Protein AF-A0A0W0CI79-F1 (afdb_monomer)

Organism: Candida glabrata (NCBI:txid5478)

Solvent-accessible surface area (backbone atoms only — not comparable to full-atom values): 12339 Å² total; per-residue (Å²): 136,62,71,65,63,54,54,51,52,50,52,54,49,55,50,52,54,50,52,51,54,52,51,52,53,51,51,53,50,50,53,50,54,44,53,75,69,69,50,78,80,83,75,83,72,82,74,75,90,69,76,95,67,96,66,93,72,61,77,66,63,59,51,55,50,61,67,50,67,79,63,72,45,75,64,53,51,53,51,49,49,53,50,50,56,48,51,56,52,49,59,64,70,67,42,87,82,68,54,68,69,59,51,53,50,51,53,49,57,51,52,62,69,69,47,79,74,78,78,79,79,77,73,81,70,79,75,54,69,46,75,40,85,91,74,74,45,75,48,72,63,73,64,65,67,60,55,51,50,50,54,49,51,54,52,51,53,52,49,52,53,50,55,52,52,48,50,54,54,56,57,54,63,74,64,65,68,93,82,53,91,45,75,68,50,45,54,50,54,51,53,49,52,55,53,60,61,71,75,109

Sequence (200 aa):
MNLEDYNEKLKLLKKSVQDIKIRNRNLLKQEAEEKEKGLKPRVYSMHDDEDDSDEKRSSDEQSDMRTNLFQYTVQDFIDWEKRQQRKKKSKLESKSGMRLQHLAKNTYDKELQNLPRPEFKMKAKETQFRINKDSGKVNIKDNKELVQRLSQNLKETAKQRYDSNRKIANDKEHTSLSGSINAKNLQFNKSLDDDHEAEK

Mean predicted aligned error: 20.1 Å

Radius of gyration: 31.0 Å; Cα contacts (8 Å, |Δi|>4): 35; chains: 1; bounding box: 54×70×91 Å

Secondary structure (DSSP, 8-state):
--HHHHHHHHHHHHHHHHHHHHHHHHHHHHHHHHHHTTPPP-----------------HHHHHHHHHHTT---HHHHHHHHHHHHHHHHHHHHTSTT--HHHHHHHHHHHHHHHSPP--S-------EEEE-TTT--EEEE--HHHHHHHHHHHHHHHHHHHHHHHHHHHHHHHS--TT-SSHHHHHHHHHHHHHHHHT-

Structure (mmCIF, N/CA/C/O backbone):
data_AF-A0A0W0CI79-F1
#
_entry.id   AF-A0A0W0CI79-F1
#
loop_
_atom_site.group_PDB
_atom_site.id
_atom_site.type_symbol
_atom_site.label_atom_id
_atom_site.label_alt_id
_atom_site.label_comp_id
_atom_site.label_asym_id
_atom_site.label_entity_id
_atom_site.label_seq_id
_atom_site.pdbx_PDB_ins_code
_atom_site.Cartn_x
_atom_site.Cartn_y
_atom_site.Cartn_z
_atom_site.occupancy
_atom_site.B_iso_or_equiv
_atom_site.auth_seq_id
_atom_site.auth_comp_id
_atom_site.auth_asym_id
_atom_site.auth_atom_id
_atom_site.pdbx_PDB_model_num
ATOM 1 N N . MET A 1 1 ? 14.848 29.322 4.305 1.00 51.84 1 MET A N 1
ATOM 2 C CA . MET A 1 1 ? 15.506 29.290 2.979 1.00 51.84 1 MET A CA 1
ATOM 3 C C . MET A 1 1 ? 16.080 30.671 2.745 1.00 51.84 1 MET A C 1
ATOM 5 O O . MET A 1 1 ? 15.328 31.626 2.905 1.00 51.84 1 MET A O 1
ATOM 9 N N . ASN A 1 2 ? 17.378 30.771 2.463 1.00 76.00 2 ASN A N 1
ATOM 10 C CA . ASN A 1 2 ? 18.126 32.026 2.549 1.00 76.00 2 ASN A CA 1
ATOM 11 C C . ASN A 1 2 ? 18.054 32.813 1.233 1.00 76.00 2 ASN A C 1
ATOM 13 O O . ASN A 1 2 ? 18.051 32.229 0.149 1.00 76.00 2 ASN A O 1
ATOM 17 N N . LEU A 1 3 ? 17.956 34.142 1.331 1.00 80.69 3 LEU A N 1
ATOM 18 C CA . LEU A 1 3 ? 17.879 35.043 0.175 1.00 80.69 3 LEU A CA 1
ATOM 19 C C . LEU A 1 3 ? 19.161 34.986 -0.671 1.00 80.69 3 LEU A C 1
ATOM 21 O O . LEU A 1 3 ? 19.099 35.060 -1.900 1.00 80.69 3 LEU A O 1
ATOM 25 N N . GLU A 1 4 ? 20.307 34.804 -0.015 1.00 85.19 4 GLU A N 1
ATOM 26 C CA . GLU A 1 4 ? 21.617 34.611 -0.637 1.00 85.19 4 GLU A CA 1
ATOM 27 C C . GLU A 1 4 ? 21.620 33.446 -1.638 1.00 85.19 4 GLU A C 1
ATOM 29 O O . GLU A 1 4 ? 22.054 33.631 -2.776 1.00 85.19 4 GLU A O 1
ATOM 34 N N . ASP A 1 5 ? 21.029 32.300 -1.282 1.00 86.69 5 ASP A N 1
ATOM 35 C CA . ASP A 1 5 ? 20.984 31.110 -2.146 1.00 86.69 5 ASP A CA 1
ATOM 36 C C . ASP A 1 5 ? 20.229 31.383 -3.460 1.00 86.69 5 ASP A C 1
ATOM 38 O O . ASP A 1 5 ? 20.576 30.870 -4.529 1.00 86.69 5 ASP A O 1
ATOM 42 N N . TYR A 1 6 ? 19.173 32.203 -3.405 1.00 89.31 6 TYR A N 1
ATOM 43 C CA . TYR A 1 6 ? 18.417 32.599 -4.596 1.00 89.31 6 TYR A CA 1
ATOM 44 C C . TYR A 1 6 ? 19.203 33.567 -5.475 1.00 89.31 6 TYR A C 1
ATOM 46 O O . TYR A 1 6 ? 19.141 33.479 -6.704 1.00 89.31 6 TYR A O 1
ATOM 54 N N . ASN A 1 7 ? 19.966 34.468 -4.863 1.00 91.25 7 ASN A N 1
ATOM 55 C CA . ASN A 1 7 ? 20.779 35.435 -5.585 1.00 91.25 7 ASN A CA 1
ATOM 56 C C . ASN A 1 7 ? 21.952 34.746 -6.309 1.00 91.25 7 ASN A C 1
ATOM 58 O O . ASN A 1 7 ? 22.262 35.072 -7.457 1.00 91.25 7 ASN A O 1
ATOM 62 N N . GLU A 1 8 ? 22.554 33.727 -5.690 1.00 91.19 8 GLU A N 1
ATOM 63 C CA . GLU A 1 8 ? 23.569 32.885 -6.331 1.00 91.19 8 GLU A CA 1
ATOM 64 C C . GLU A 1 8 ? 23.003 32.083 -7.505 1.00 91.19 8 GLU A C 1
ATOM 66 O O . GLU A 1 8 ? 23.561 32.124 -8.607 1.00 91.19 8 GLU A O 1
ATOM 71 N N . LYS A 1 9 ? 21.844 31.435 -7.328 1.00 90.44 9 LYS A N 1
ATOM 72 C CA . LYS A 1 9 ? 21.158 30.723 -8.420 1.00 90.44 9 LYS A CA 1
ATOM 73 C C . LYS A 1 9 ? 20.818 31.648 -9.586 1.00 90.44 9 LYS A C 1
ATOM 75 O O . LYS A 1 9 ? 21.012 31.271 -10.740 1.00 90.44 9 LYS A O 1
ATOM 80 N N . LEU A 1 10 ? 20.373 32.874 -9.307 1.00 93.00 10 LEU A N 1
ATOM 81 C CA . LEU A 1 10 ? 20.080 33.868 -10.340 1.00 93.00 10 LEU A CA 1
ATOM 82 C C . LEU A 1 10 ? 21.345 34.281 -11.112 1.00 93.00 10 LEU A C 1
ATOM 84 O O . LEU A 1 10 ? 21.303 34.425 -12.335 1.00 93.00 10 LEU A O 1
ATOM 88 N N . LYS A 1 11 ? 22.482 34.452 -10.426 1.00 94.12 11 LYS A N 1
ATOM 89 C CA . LYS A 1 11 ? 23.771 34.757 -11.069 1.00 94.12 11 LYS A CA 1
ATOM 90 C C . LYS A 1 11 ? 24.248 33.608 -11.959 1.00 94.12 11 LYS A C 1
ATOM 92 O O . LYS A 1 11 ? 24.673 33.864 -13.085 1.00 94.12 11 LYS A O 1
ATOM 97 N N . LEU A 1 12 ? 24.146 32.365 -11.490 1.00 94.75 12 LEU A N 1
ATOM 98 C CA . LEU A 1 12 ? 24.494 31.178 -12.279 1.00 94.75 12 LEU A CA 1
ATOM 99 C C . LEU A 1 12 ? 23.597 31.036 -13.510 1.00 94.75 12 LEU A C 1
ATOM 101 O O . LEU A 1 12 ? 24.091 30.793 -14.610 1.00 94.75 12 LEU A O 1
ATOM 105 N N . LEU A 1 13 ? 22.295 31.277 -13.352 1.00 95.00 13 LEU A N 1
ATOM 106 C CA . LEU A 1 13 ? 21.349 31.226 -14.460 1.00 95.00 13 LEU A CA 1
ATOM 107 C C . LEU A 1 13 ? 21.651 32.301 -15.512 1.00 95.00 13 LEU A C 1
ATOM 109 O O . LEU A 1 13 ? 21.661 32.009 -16.704 1.00 95.00 13 LEU A O 1
ATOM 113 N N . LYS A 1 14 ? 21.973 33.530 -15.090 1.00 95.31 14 LYS A N 1
ATOM 114 C CA . LYS A 1 14 ? 22.382 34.604 -16.010 1.00 95.31 14 LYS A CA 1
ATOM 115 C C . LYS A 1 14 ? 23.641 34.244 -16.803 1.00 95.31 14 LYS A C 1
ATOM 117 O O . LYS A 1 14 ? 23.680 34.524 -18.000 1.00 95.31 14 LYS A O 1
ATOM 122 N N . LYS A 1 15 ? 24.634 33.611 -16.166 1.00 94.44 15 LYS A N 1
ATOM 123 C CA . LYS A 1 15 ? 25.836 33.109 -16.855 1.00 94.44 15 LYS A CA 1
ATOM 124 C C . LYS A 1 15 ? 25.479 32.034 -17.883 1.00 94.44 15 LYS A C 1
ATOM 126 O O . LYS A 1 15 ? 25.812 32.187 -19.050 1.00 94.44 15 LYS A O 1
ATOM 131 N N . SER A 1 16 ? 24.691 31.034 -17.486 1.00 94.12 16 SER A N 1
ATOM 132 C CA . SER A 1 16 ? 24.231 29.967 -18.384 1.00 94.12 16 SER A CA 1
ATOM 133 C C . SER A 1 16 ? 23.487 30.505 -19.614 1.00 94.12 16 SER A C 1
ATOM 135 O O . SER A 1 16 ? 23.750 30.075 -20.735 1.00 94.12 16 SER A O 1
ATOM 137 N N . VAL A 1 17 ? 22.610 31.499 -19.438 1.00 94.56 17 VAL A N 1
ATOM 138 C CA . VAL A 1 17 ? 21.895 32.141 -20.554 1.00 94.56 17 VAL A CA 1
ATOM 139 C C . VAL A 1 17 ? 22.861 32.838 -21.517 1.00 94.56 17 VAL A C 1
ATOM 141 O O . VAL A 1 17 ? 22.681 32.758 -22.734 1.00 94.56 17 VAL A O 1
ATOM 144 N N . GLN A 1 18 ? 23.891 33.514 -21.001 1.00 93.69 18 GLN A N 1
ATOM 145 C CA . GLN A 1 18 ? 24.913 34.138 -21.843 1.00 93.69 18 GLN A CA 1
ATOM 146 C C . GLN A 1 18 ? 25.740 33.095 -22.601 1.00 93.69 18 GLN A C 1
ATOM 148 O O . GLN A 1 18 ? 25.933 33.254 -23.806 1.00 93.69 18 GLN A O 1
ATOM 153 N N . ASP A 1 19 ? 26.139 32.006 -21.945 1.00 92.94 19 ASP A N 1
ATOM 154 C CA . ASP A 1 19 ? 26.900 30.920 -22.571 1.00 92.94 19 ASP A CA 1
ATOM 155 C C . ASP A 1 19 ? 26.106 30.252 -23.700 1.00 92.94 19 ASP A C 1
ATOM 157 O O . ASP A 1 19 ? 26.633 30.032 -24.792 1.00 92.94 19 ASP A O 1
ATOM 161 N N . ILE A 1 20 ? 24.810 30.001 -23.487 1.00 91.94 20 ILE A N 1
ATOM 162 C CA . ILE A 1 20 ? 23.910 29.468 -24.520 1.00 91.94 20 ILE A CA 1
ATOM 163 C C . ILE A 1 20 ? 23.794 30.451 -25.687 1.00 91.94 20 ILE A C 1
ATOM 165 O O . ILE A 1 20 ? 23.886 30.052 -26.847 1.00 91.94 20 ILE A O 1
ATOM 169 N N . LYS A 1 21 ? 23.645 31.751 -25.408 1.00 93.31 21 LYS A N 1
ATOM 170 C CA . LYS A 1 21 ? 23.560 32.778 -26.455 1.00 93.31 21 LYS A CA 1
ATOM 171 C C . LYS A 1 21 ? 24.837 32.838 -27.299 1.00 93.31 21 LYS A C 1
ATOM 173 O O . LYS A 1 21 ? 24.749 32.974 -28.520 1.00 93.31 21 LYS A O 1
ATOM 178 N N . ILE A 1 22 ? 26.008 32.726 -26.671 1.00 92.94 22 ILE A N 1
ATOM 179 C CA . ILE A 1 22 ? 27.302 32.681 -27.365 1.00 92.94 22 ILE A CA 1
ATOM 180 C C . ILE A 1 22 ? 27.406 31.405 -28.205 1.00 92.94 22 ILE A C 1
ATOM 182 O O . ILE A 1 22 ? 27.736 31.487 -29.387 1.00 92.94 22 ILE A O 1
ATOM 186 N N . ARG A 1 23 ? 27.058 30.243 -27.637 1.00 91.56 23 ARG A N 1
ATOM 187 C CA . ARG A 1 23 ? 27.075 28.955 -28.345 1.00 91.56 23 ARG A CA 1
ATOM 188 C C . ARG A 1 23 ? 26.176 28.980 -29.580 1.00 91.56 23 ARG A C 1
ATOM 190 O O . ARG A 1 23 ? 26.634 28.638 -30.663 1.00 91.56 23 ARG A O 1
ATOM 197 N N . ASN A 1 24 ? 24.946 29.471 -29.443 1.00 90.19 24 ASN A N 1
ATOM 198 C CA . ASN A 1 24 ? 24.004 29.592 -30.557 1.00 90.19 24 ASN A CA 1
ATOM 199 C C . ASN A 1 24 ? 24.521 30.553 -31.629 1.00 90.19 24 ASN A C 1
ATOM 201 O O . ASN A 1 24 ? 24.411 30.270 -32.817 1.00 90.19 24 ASN A O 1
ATOM 205 N N . ARG A 1 25 ? 25.137 31.673 -31.230 1.00 91.31 25 ARG A N 1
ATOM 206 C CA . ARG A 1 25 ? 25.749 32.605 -32.184 1.00 91.31 25 ARG A CA 1
ATOM 207 C C . ARG A 1 25 ? 26.906 31.965 -32.952 1.00 91.31 25 ARG A C 1
ATOM 209 O O . ARG A 1 25 ? 27.046 32.234 -34.140 1.00 91.31 25 ARG A O 1
ATOM 216 N N . ASN A 1 26 ? 27.723 31.145 -32.297 1.00 90.25 26 ASN A N 1
ATOM 217 C CA . ASN A 1 26 ? 28.827 30.440 -32.947 1.00 90.25 26 ASN A CA 1
ATOM 218 C C . ASN A 1 26 ? 28.317 29.360 -33.906 1.00 90.25 26 ASN A C 1
ATOM 220 O O . ASN A 1 26 ? 28.811 29.281 -35.024 1.00 90.25 26 ASN A O 1
ATOM 224 N N . LEU A 1 27 ? 27.286 28.606 -33.514 1.00 85.31 27 LEU A N 1
ATOM 225 C CA . LEU A 1 27 ? 26.636 27.626 -34.389 1.00 85.31 27 LEU A CA 1
ATOM 226 C C . LEU A 1 27 ? 26.019 28.287 -35.626 1.00 85.31 27 LEU A C 1
ATOM 228 O O . LEU A 1 27 ? 26.227 27.808 -36.731 1.00 85.31 27 LEU A O 1
ATOM 232 N N . LEU A 1 28 ? 25.345 29.430 -35.465 1.00 85.38 28 LEU A N 1
ATOM 233 C CA . LEU A 1 28 ? 24.790 30.185 -36.594 1.00 85.38 28 LEU A CA 1
ATOM 234 C C . LEU A 1 28 ? 25.874 30.720 -37.538 1.00 85.38 28 LEU A C 1
ATOM 236 O O . LEU A 1 28 ? 25.678 30.737 -38.750 1.00 85.38 28 LEU A O 1
ATOM 240 N N . LYS A 1 29 ? 27.019 31.160 -37.001 1.00 86.00 29 LYS A N 1
ATOM 241 C CA . LYS A 1 29 ? 28.167 31.568 -37.825 1.00 86.00 29 LYS A CA 1
ATOM 242 C C . LYS A 1 29 ? 28.748 30.386 -38.595 1.00 86.00 29 LYS A C 1
ATOM 244 O O . LYS A 1 29 ? 28.989 30.515 -39.786 1.00 86.00 29 LYS A O 1
ATOM 249 N N . GLN A 1 30 ? 28.922 29.248 -37.929 1.00 82.38 30 GLN A N 1
ATOM 250 C CA . GLN A 1 30 ? 29.409 28.030 -38.564 1.00 82.38 30 GLN A CA 1
ATOM 251 C C . GLN A 1 30 ? 28.453 27.559 -39.670 1.00 82.38 30 GLN A C 1
ATOM 253 O O . GLN A 1 30 ? 28.898 27.237 -40.765 1.00 82.38 30 GLN A O 1
ATOM 258 N N . GLU A 1 31 ? 27.141 27.593 -39.427 1.00 79.69 31 GLU A N 1
ATOM 259 C CA . GLU A 1 31 ? 26.129 27.259 -40.434 1.00 79.69 31 GLU A CA 1
ATOM 260 C C . GLU A 1 31 ? 26.173 28.223 -41.632 1.00 79.69 31 GLU A C 1
ATOM 262 O O . GLU A 1 31 ? 26.044 27.793 -42.778 1.00 79.69 31 GLU A O 1
ATOM 267 N N . ALA A 1 32 ? 26.378 29.5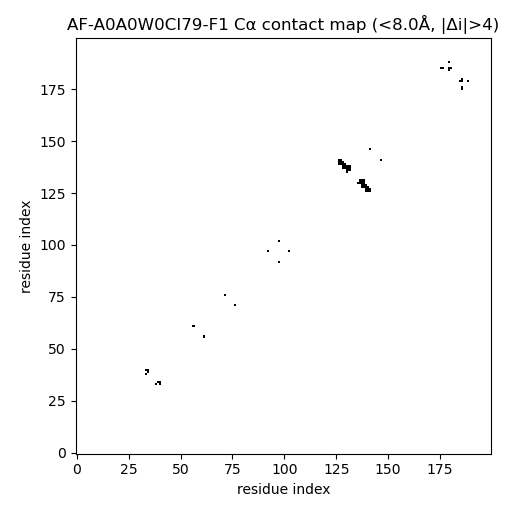22 -41.392 1.00 79.56 32 ALA A N 1
ATOM 268 C CA . ALA A 1 32 ? 26.531 30.509 -42.459 1.00 79.56 32 ALA A CA 1
ATOM 269 C C . ALA A 1 32 ? 27.797 30.254 -43.299 1.00 79.56 32 ALA A C 1
ATOM 271 O O . ALA A 1 32 ? 27.714 30.239 -44.525 1.00 79.56 32 ALA A O 1
ATOM 272 N N . GLU A 1 33 ? 28.936 29.969 -42.660 1.00 80.69 33 GLU A N 1
ATOM 273 C CA . GLU A 1 33 ? 30.183 29.611 -43.351 1.00 80.69 33 GLU A CA 1
ATOM 274 C C . GLU A 1 33 ? 30.060 28.303 -44.150 1.00 80.69 33 GLU A C 1
ATOM 276 O O . GLU A 1 33 ? 30.613 28.183 -45.243 1.00 80.69 33 GLU A O 1
ATOM 281 N N . GLU A 1 34 ? 29.343 27.305 -43.628 1.00 72.38 34 GLU A N 1
ATOM 282 C CA . GLU A 1 34 ? 29.095 26.037 -44.324 1.00 72.38 34 GLU A CA 1
ATOM 283 C C . GLU A 1 34 ? 28.158 26.222 -45.532 1.00 72.38 34 GLU A C 1
ATOM 285 O O . GLU A 1 34 ? 28.387 25.612 -46.581 1.00 72.38 34 GLU A O 1
ATOM 290 N N . LYS A 1 35 ? 27.164 27.120 -45.430 1.00 70.44 35 LYS A N 1
ATOM 291 C CA . LYS A 1 35 ? 26.292 27.515 -46.552 1.00 70.44 35 LYS A CA 1
ATOM 292 C C . LYS A 1 35 ? 27.048 28.278 -47.640 1.00 70.44 35 LYS A C 1
ATOM 294 O O . LYS A 1 35 ? 26.851 27.985 -48.817 1.00 70.44 35 LYS A O 1
ATOM 299 N N . GLU A 1 36 ? 27.928 29.213 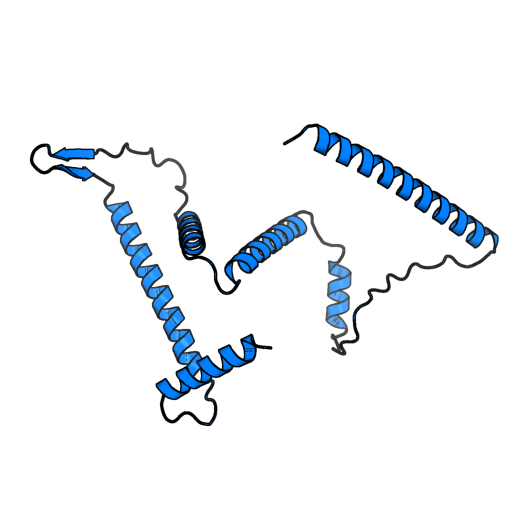-47.276 1.00 72.25 36 GLU A N 1
ATOM 300 C CA . GLU A 1 36 ? 28.760 29.952 -48.242 1.00 72.25 36 GLU A CA 1
ATOM 301 C C . GLU A 1 36 ? 29.733 29.036 -48.999 1.00 72.25 36 GLU A C 1
ATOM 303 O O . GLU A 1 36 ? 29.998 29.251 -50.181 1.00 72.25 36 GLU A O 1
ATOM 308 N N . LYS A 1 37 ? 30.208 27.961 -48.360 1.00 76.69 37 LYS A N 1
ATOM 309 C CA . LYS A 1 37 ? 31.060 26.934 -48.988 1.00 76.69 37 LYS A CA 1
ATOM 310 C C . LYS A 1 37 ? 30.300 25.987 -49.932 1.00 76.69 37 LYS A C 1
ATOM 312 O O . LYS A 1 37 ? 30.911 25.070 -50.478 1.00 76.69 37 LYS A O 1
ATOM 317 N N . GLY A 1 38 ? 28.991 26.178 -50.133 1.00 60.19 38 GLY A N 1
ATOM 318 C CA . GLY A 1 38 ? 28.175 25.385 -51.061 1.00 60.19 38 GLY A CA 1
ATOM 319 C C . GLY A 1 38 ? 27.992 23.919 -50.650 1.00 60.19 38 GLY A C 1
ATOM 320 O O . GLY A 1 38 ? 27.617 23.083 -51.475 1.00 60.19 38 GLY A O 1
ATOM 321 N N . LEU A 1 39 ? 28.268 23.586 -49.387 1.00 61.12 39 LEU A N 1
ATOM 322 C CA . LEU A 1 39 ? 28.091 22.241 -48.852 1.00 61.12 39 LEU A CA 1
ATOM 323 C C . LEU A 1 39 ? 26.601 21.995 -48.577 1.00 61.12 39 LEU A C 1
ATOM 325 O O . LEU A 1 39 ? 25.876 22.879 -48.120 1.00 61.12 39 LEU A O 1
ATOM 329 N N . LYS A 1 40 ? 26.122 20.778 -48.867 1.00 66.12 40 LYS A N 1
ATOM 330 C CA . LYS A 1 40 ? 24.752 20.370 -48.513 1.00 66.12 40 LYS A CA 1
ATOM 331 C C . LYS A 1 40 ? 24.561 20.521 -46.991 1.00 66.12 40 LYS A C 1
ATOM 333 O O . LYS A 1 40 ? 25.511 20.234 -46.261 1.00 66.12 40 LYS A O 1
ATOM 338 N N . PRO A 1 41 ? 23.369 20.923 -46.504 1.00 61.62 41 PRO A N 1
ATOM 339 C CA . PRO A 1 41 ? 23.126 21.096 -45.074 1.00 61.62 41 PRO A CA 1
ATOM 340 C C . PRO A 1 41 ? 23.513 19.831 -44.305 1.00 61.62 41 PRO A C 1
ATOM 342 O O . PRO A 1 41 ? 23.066 18.735 -44.656 1.00 61.62 41 PRO A O 1
ATOM 345 N N . ARG A 1 42 ? 24.347 19.972 -43.269 1.00 61.62 42 ARG A N 1
ATOM 346 C CA . ARG A 1 42 ? 24.709 18.862 -42.387 1.00 61.62 42 ARG A CA 1
ATOM 347 C C . ARG A 1 42 ? 23.449 18.419 -41.646 1.00 61.62 42 ARG A C 1
ATOM 349 O O . ARG A 1 42 ? 22.958 19.111 -40.761 1.00 61.62 42 ARG A O 1
ATOM 356 N N . VAL A 1 43 ? 22.892 17.282 -42.052 1.00 60.28 43 VAL A N 1
ATOM 357 C CA . VAL A 1 43 ? 21.758 16.664 -41.364 1.00 60.28 43 VAL A CA 1
ATOM 358 C C . VAL A 1 43 ? 22.258 16.219 -39.992 1.00 60.28 43 VAL A C 1
ATOM 360 O O . VAL A 1 43 ? 23.154 15.381 -39.903 1.00 60.28 43 VAL A O 1
ATOM 363 N N . TYR A 1 44 ? 21.713 16.805 -38.925 1.00 56.09 44 TYR A N 1
ATOM 364 C CA . TYR A 1 44 ? 21.930 16.329 -37.563 1.00 56.09 44 TYR A CA 1
ATOM 365 C C . TYR A 1 44 ? 21.249 14.966 -37.432 1.00 56.09 44 TYR A C 1
ATOM 367 O O . TYR A 1 44 ? 20.061 14.876 -37.133 1.00 56.09 44 TYR A O 1
ATOM 375 N N . SER A 1 45 ? 21.986 13.892 -37.709 1.00 52.22 45 SER A N 1
ATOM 376 C CA . SER A 1 45 ? 21.593 12.576 -37.232 1.00 52.22 45 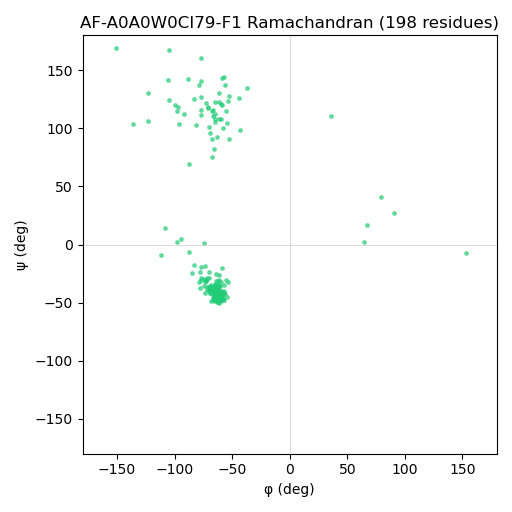SER A CA 1
ATOM 377 C C . SER A 1 45 ? 21.728 12.604 -35.715 1.00 52.22 45 SER A C 1
ATOM 379 O O . SER A 1 45 ? 22.837 12.765 -35.202 1.00 52.22 45 SER A O 1
ATOM 381 N N . MET A 1 46 ? 20.609 12.476 -35.007 1.00 49.59 46 MET A N 1
ATOM 382 C CA . MET A 1 46 ? 20.622 12.052 -33.612 1.00 49.59 46 MET A CA 1
ATOM 383 C C . MET A 1 46 ? 21.192 10.631 -33.629 1.00 49.59 46 MET A C 1
ATOM 385 O O . MET A 1 46 ? 20.479 9.684 -33.943 1.00 49.59 46 MET A O 1
ATOM 389 N N . HIS A 1 47 ? 22.508 10.499 -33.463 1.00 42.03 47 HIS A N 1
ATOM 390 C CA . HIS A 1 47 ? 23.075 9.230 -33.036 1.00 42.03 47 HIS A CA 1
ATOM 391 C C . HIS A 1 47 ? 22.631 9.092 -31.586 1.00 42.03 47 HIS A C 1
ATOM 393 O O . HIS A 1 47 ? 23.135 9.793 -30.709 1.00 42.03 47 HIS A O 1
ATOM 399 N N . ASP A 1 48 ? 21.597 8.285 -31.381 1.00 43.34 48 ASP A N 1
ATOM 400 C CA . ASP A 1 48 ? 21.415 7.633 -30.102 1.00 43.34 48 ASP A CA 1
ATOM 401 C C . ASP A 1 48 ? 22.616 6.696 -29.967 1.00 43.34 48 ASP A C 1
ATOM 403 O O . ASP A 1 48 ? 22.779 5.767 -30.759 1.00 43.34 48 ASP A O 1
ATOM 407 N N . ASP A 1 49 ? 23.504 6.998 -29.024 1.00 42.38 49 ASP A N 1
ATOM 408 C CA . ASP A 1 49 ? 24.486 6.037 -28.538 1.00 42.38 49 ASP A CA 1
ATOM 409 C C . ASP A 1 49 ? 23.699 4.943 -27.787 1.00 42.38 49 ASP A C 1
ATOM 411 O O . ASP A 1 49 ? 23.606 4.944 -26.560 1.00 42.38 49 ASP A O 1
ATOM 415 N N . GLU A 1 50 ? 23.029 4.067 -28.537 1.00 43.47 50 GLU A N 1
ATOM 416 C CA . GLU A 1 50 ? 22.490 2.810 -28.034 1.00 43.47 50 GLU A CA 1
ATOM 417 C C . GLU A 1 50 ? 23.550 1.735 -28.260 1.00 43.47 50 GLU A C 1
ATOM 419 O O . GLU A 1 50 ? 23.889 1.387 -29.391 1.00 43.47 50 GLU A O 1
ATOM 424 N N . ASP A 1 51 ? 24.088 1.264 -27.135 1.00 38.41 51 ASP A N 1
ATOM 425 C CA . ASP A 1 51 ? 24.883 0.053 -27.003 1.00 38.41 51 ASP A CA 1
ATOM 426 C C . ASP A 1 51 ? 24.367 -1.069 -27.915 1.00 38.41 51 ASP A C 1
ATOM 428 O O . ASP A 1 51 ? 23.171 -1.383 -27.935 1.00 38.41 51 ASP A O 1
ATOM 432 N N . ASP A 1 52 ? 25.315 -1.715 -28.594 1.00 44.94 52 ASP A N 1
ATOM 433 C CA . ASP A 1 52 ? 25.171 -3.014 -29.242 1.00 44.94 52 ASP A CA 1
ATOM 434 C C . ASP A 1 52 ? 24.407 -3.993 -28.331 1.00 44.94 52 ASP A C 1
ATOM 436 O O . ASP A 1 52 ? 24.966 -4.636 -27.440 1.00 44.94 52 ASP A O 1
ATOM 440 N N . SER A 1 53 ? 23.108 -4.147 -28.574 1.00 39.41 53 SER A N 1
ATOM 441 C CA . SER A 1 53 ? 22.358 -5.319 -28.143 1.00 39.41 53 SER A CA 1
ATOM 442 C C . SER A 1 53 ? 21.457 -5.773 -29.282 1.00 39.41 53 SER A C 1
ATOM 444 O O . SER A 1 53 ? 20.447 -5.175 -29.647 1.00 39.41 53 SER A O 1
ATOM 446 N N . ASP A 1 54 ? 21.936 -6.846 -29.888 1.00 44.59 54 ASP A N 1
ATOM 447 C CA . ASP A 1 54 ? 21.395 -7.566 -31.022 1.00 44.59 54 ASP A CA 1
ATOM 448 C C . ASP A 1 54 ? 20.049 -8.216 -30.639 1.00 44.59 54 ASP A C 1
ATOM 450 O O . ASP A 1 54 ? 19.975 -9.388 -30.278 1.00 44.59 54 ASP A O 1
ATOM 454 N N . GLU A 1 55 ? 18.955 -7.453 -30.685 1.00 41.75 55 GLU A N 1
ATOM 455 C CA . GLU A 1 55 ? 17.598 -8.005 -30.678 1.00 41.75 55 GLU A CA 1
ATOM 456 C C . GLU A 1 55 ? 16.834 -7.525 -31.911 1.00 41.75 55 GLU A C 1
ATOM 458 O O . GLU A 1 55 ? 16.391 -6.379 -32.016 1.00 41.75 55 GLU A O 1
ATOM 463 N N . LYS A 1 56 ? 16.656 -8.451 -32.861 1.00 50.28 56 LYS A N 1
ATOM 464 C CA . LYS A 1 56 ? 15.755 -8.330 -34.012 1.00 50.28 56 LYS A CA 1
ATOM 465 C C . LYS A 1 56 ? 14.342 -7.959 -33.551 1.00 50.28 56 LYS A C 1
ATOM 467 O O . LYS A 1 56 ? 13.504 -8.833 -33.330 1.00 50.28 56 LYS A O 1
ATOM 472 N N . ARG A 1 57 ? 14.046 -6.663 -33.469 1.00 43.84 57 ARG A N 1
ATOM 473 C CA . ARG A 1 57 ? 12.669 -6.175 -33.380 1.00 43.84 57 ARG A CA 1
ATOM 474 C C . ARG A 1 57 ? 12.035 -6.249 -34.761 1.00 43.84 57 ARG A C 1
ATOM 476 O O . ARG A 1 57 ? 12.601 -5.787 -35.750 1.00 43.84 57 ARG A O 1
ATOM 483 N N . SER A 1 58 ? 10.882 -6.906 -34.821 1.00 43.41 58 SER A N 1
ATOM 484 C CA . SER A 1 58 ? 10.116 -7.092 -36.050 1.00 43.41 58 SER A CA 1
ATOM 485 C C . SER A 1 58 ? 9.735 -5.739 -36.672 1.00 43.41 58 SER A C 1
ATOM 487 O O . SER A 1 58 ? 9.464 -4.765 -35.969 1.00 43.41 58 SER A O 1
ATOM 489 N N . SER A 1 59 ? 9.741 -5.676 -38.006 1.00 51.59 59 SER A N 1
ATOM 490 C CA . SER A 1 59 ? 9.522 -4.451 -38.793 1.00 51.59 59 SER A CA 1
ATOM 491 C C . SER A 1 59 ? 8.173 -3.764 -38.525 1.00 51.59 59 SER A C 1
ATOM 493 O O . SER A 1 59 ? 8.041 -2.573 -38.810 1.00 51.59 59 SER A O 1
ATOM 495 N N . ASP A 1 60 ? 7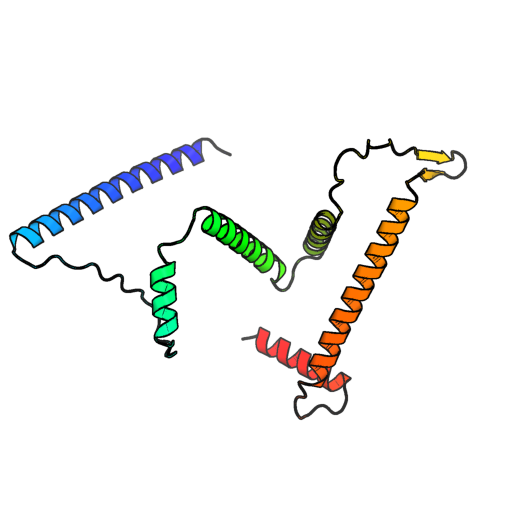.189 -4.480 -37.979 1.00 52.47 60 ASP A N 1
ATOM 496 C CA . ASP A 1 60 ? 5.847 -3.946 -37.736 1.00 52.47 60 ASP A CA 1
ATOM 497 C C . ASP A 1 60 ? 5.793 -3.047 -36.485 1.00 52.47 60 ASP A C 1
ATOM 499 O O . ASP A 1 60 ? 5.195 -1.969 -36.532 1.00 52.47 60 ASP A O 1
ATOM 503 N N . GLU A 1 61 ? 6.522 -3.383 -35.413 1.00 52.28 61 GLU A N 1
ATOM 504 C CA . GLU A 1 61 ? 6.533 -2.604 -34.158 1.00 52.28 61 GLU A CA 1
ATOM 505 C C . GLU A 1 61 ? 7.239 -1.244 -34.295 1.00 52.28 61 GLU A C 1
ATOM 507 O O . GLU A 1 61 ? 6.900 -0.275 -33.608 1.00 52.28 61 GLU A O 1
ATOM 512 N N . GLN A 1 62 ? 8.211 -1.135 -35.207 1.00 51.94 62 GLN A N 1
ATOM 513 C CA . GLN A 1 62 ? 8.885 0.136 -35.485 1.00 51.94 62 GLN A CA 1
ATOM 514 C C . GLN A 1 62 ? 7.981 1.128 -36.231 1.00 51.94 62 GLN A C 1
ATOM 516 O O . GLN A 1 62 ? 8.145 2.341 -36.066 1.00 51.94 62 GLN A O 1
ATOM 521 N N . SER A 1 63 ? 7.030 0.640 -37.038 1.00 52.94 63 SER A N 1
ATOM 522 C CA . SER A 1 63 ? 6.094 1.506 -37.762 1.00 52.94 63 SER A CA 1
ATOM 523 C C . SER A 1 63 ? 5.041 2.097 -36.819 1.00 52.94 63 SER A C 1
ATOM 525 O O . SER A 1 63 ? 4.829 3.311 -36.835 1.00 52.94 63 SER A O 1
ATOM 527 N N . ASP A 1 64 ? 4.515 1.280 -35.901 1.00 56.69 64 ASP A N 1
ATOM 528 C CA . ASP A 1 64 ? 3.548 1.697 -34.882 1.00 56.69 64 ASP A CA 1
ATOM 529 C C . ASP A 1 64 ? 4.165 2.629 -33.833 1.00 56.69 64 ASP A C 1
ATOM 531 O O . ASP A 1 64 ? 3.518 3.574 -33.379 1.00 56.69 64 ASP A O 1
ATOM 535 N N . MET A 1 65 ? 5.438 2.439 -33.462 1.00 53.31 65 MET A N 1
ATOM 536 C CA . MET A 1 65 ? 6.130 3.410 -32.606 1.00 53.31 65 MET A CA 1
ATOM 537 C C . MET A 1 65 ? 6.304 4.761 -33.300 1.00 53.31 65 MET A C 1
ATOM 539 O O . MET A 1 65 ? 6.111 5.791 -32.658 1.00 53.31 65 MET A O 1
ATOM 543 N N . ARG A 1 66 ? 6.648 4.786 -34.596 1.00 53.84 66 ARG A N 1
ATOM 544 C CA . ARG A 1 66 ? 6.880 6.037 -35.342 1.00 53.84 66 ARG A CA 1
ATOM 545 C C . ARG A 1 66 ? 5.594 6.827 -35.586 1.00 53.84 66 ARG A C 1
ATOM 547 O O . ARG A 1 66 ? 5.631 8.054 -35.519 1.00 53.84 66 ARG A O 1
ATOM 554 N N . THR A 1 67 ? 4.467 6.160 -35.831 1.00 58.31 67 THR A N 1
ATOM 555 C CA . THR A 1 67 ? 3.159 6.823 -36.001 1.00 58.31 67 THR A CA 1
ATOM 556 C C . THR A 1 67 ? 2.541 7.266 -34.673 1.00 58.31 67 THR A C 1
ATOM 558 O O . THR A 1 67 ? 1.850 8.287 -34.643 1.00 58.31 67 THR A O 1
ATOM 561 N N . ASN A 1 68 ? 2.839 6.571 -33.570 1.00 56.69 68 ASN A N 1
ATOM 562 C CA . ASN A 1 68 ? 2.411 6.957 -32.221 1.00 56.69 68 ASN A CA 1
ATOM 563 C C . ASN A 1 68 ? 3.327 7.997 -31.556 1.00 56.69 68 ASN A C 1
ATOM 565 O O . ASN A 1 68 ? 2.896 8.678 -30.626 1.00 56.69 68 ASN A O 1
ATOM 569 N N . LEU A 1 69 ? 4.563 8.184 -32.039 1.00 56.19 69 LEU A N 1
ATOM 570 C CA . LEU A 1 69 ? 5.513 9.154 -31.475 1.00 56.19 69 LEU A CA 1
ATOM 571 C C . LEU A 1 69 ? 5.007 10.606 -31.561 1.00 56.19 69 LEU A C 1
ATOM 573 O O . LEU A 1 69 ? 5.374 11.437 -30.735 1.00 56.19 69 LEU A O 1
ATOM 577 N N . PHE A 1 70 ? 4.132 10.902 -32.526 1.00 55.91 70 PHE A N 1
ATOM 578 C CA . PHE A 1 70 ? 3.549 12.232 -32.735 1.00 55.91 70 PHE A CA 1
ATOM 579 C C . PHE A 1 70 ? 2.147 12.411 -32.131 1.00 55.91 70 PHE A C 1
ATOM 581 O O . PHE A 1 70 ? 1.564 13.483 -32.270 1.00 55.91 70 PHE A O 1
ATOM 588 N N . GLN A 1 71 ? 1.601 11.395 -31.453 1.00 69.44 71 GLN A N 1
ATOM 589 C CA . GLN A 1 71 ? 0.236 11.417 -30.907 1.00 69.44 71 GLN A CA 1
ATOM 590 C C . GLN A 1 71 ? 0.188 11.520 -29.379 1.00 69.44 71 GLN A C 1
ATOM 592 O O . GLN A 1 71 ? -0.868 11.311 -28.788 1.00 69.44 71 GLN A O 1
ATOM 597 N N . TYR A 1 72 ? 1.297 11.861 -28.717 1.00 64.88 72 TYR A N 1
ATOM 598 C CA . TYR A 1 72 ? 1.270 12.101 -27.275 1.00 64.88 72 TYR A CA 1
ATOM 599 C C . TYR A 1 72 ? 0.414 13.326 -26.960 1.00 64.88 72 TYR A C 1
ATOM 601 O O . TYR A 1 72 ? 0.799 14.471 -27.208 1.00 64.88 72 TYR A O 1
ATOM 609 N N . THR A 1 73 ? -0.756 13.084 -26.379 1.00 81.12 73 THR A N 1
ATOM 610 C CA . THR A 1 73 ? -1.592 14.151 -25.847 1.00 81.12 73 THR A CA 1
ATOM 611 C C . THR A 1 73 ? -1.035 14.625 -24.504 1.00 81.12 73 THR A C 1
ATOM 613 O O . THR A 1 73 ? -0.305 13.916 -23.805 1.00 81.12 73 THR A O 1
ATOM 616 N N . VAL A 1 74 ? -1.416 15.833 -24.082 1.00 80.94 74 VAL A N 1
ATOM 617 C CA . VAL A 1 74 ? -1.081 16.344 -22.739 1.00 80.94 74 VAL A CA 1
ATOM 618 C C . VAL A 1 74 ? -1.560 15.379 -21.644 1.00 80.94 74 VAL A C 1
ATOM 620 O O . VAL A 1 74 ? -0.929 15.257 -20.595 1.00 80.94 74 VAL A O 1
ATOM 623 N N . GLN A 1 75 ? -2.646 14.647 -21.895 1.00 83.06 75 GLN A N 1
ATOM 624 C CA . GLN A 1 75 ? -3.183 13.660 -20.967 1.00 83.06 75 GLN A CA 1
ATOM 625 C C . GLN A 1 75 ? -2.283 12.423 -20.848 1.00 83.06 75 GLN A C 1
ATOM 627 O O . GLN A 1 75 ? -2.043 11.963 -19.730 1.00 83.06 75 GLN A O 1
ATOM 632 N N . ASP A 1 76 ? -1.689 11.966 -21.954 1.00 83.06 76 ASP A N 1
ATOM 633 C CA . ASP A 1 76 ? -0.707 10.875 -21.947 1.00 83.06 76 ASP A CA 1
ATOM 634 C C . ASP A 1 76 ? 0.560 11.260 -21.187 1.00 83.06 76 ASP A C 1
ATOM 636 O O . ASP A 1 76 ? 1.105 10.446 -20.440 1.00 83.06 76 ASP A O 1
ATOM 640 N N . PHE A 1 77 ? 1.000 12.518 -21.304 1.00 83.06 77 PHE A N 1
ATOM 641 C CA . PHE A 1 77 ? 2.113 13.032 -20.507 1.00 83.06 77 PHE A CA 1
ATOM 642 C C . PHE A 1 77 ? 1.783 13.041 -19.009 1.00 83.06 77 PHE A C 1
ATOM 644 O O . PHE A 1 77 ? 2.580 12.561 -18.204 1.00 83.06 77 PHE A O 1
ATOM 651 N N . ILE A 1 78 ? 0.600 13.529 -18.624 1.00 86.19 78 ILE A N 1
ATOM 652 C CA . ILE A 1 78 ? 0.154 13.540 -17.222 1.00 86.19 78 ILE A CA 1
ATOM 653 C C . ILE A 1 78 ? 0.094 12.111 -16.665 1.00 86.19 78 ILE A C 1
ATOM 655 O O . ILE A 1 78 ? 0.503 11.852 -15.529 1.00 86.19 78 ILE A O 1
ATOM 659 N N . ASP A 1 79 ? -0.406 11.161 -17.449 1.00 86.81 79 ASP A N 1
ATOM 660 C CA . ASP A 1 79 ? -0.509 9.774 -17.015 1.00 86.81 79 ASP A CA 1
ATOM 661 C C . ASP A 1 79 ? 0.850 9.068 -16.994 1.00 86.81 79 ASP A C 1
ATOM 663 O O . ASP A 1 79 ? 1.127 8.301 -16.063 1.00 86.81 79 ASP A O 1
ATOM 667 N N . TRP A 1 80 ? 1.744 9.377 -17.933 1.00 86.62 80 TRP A N 1
ATOM 668 C CA . TRP A 1 80 ? 3.143 8.963 -17.878 1.00 86.62 80 TRP A CA 1
ATOM 669 C C . TRP A 1 80 ? 3.837 9.527 -16.636 1.00 86.62 80 TRP A C 1
ATOM 671 O O . TRP A 1 80 ? 4.468 8.770 -15.898 1.00 86.62 80 TRP A O 1
ATOM 681 N N . GLU A 1 81 ? 3.654 10.808 -16.317 1.00 85.75 81 GLU A N 1
ATOM 682 C CA . GLU A 1 81 ? 4.228 11.440 -15.131 1.00 85.75 81 GLU A CA 1
ATOM 683 C C . GLU A 1 81 ? 3.718 10.768 -13.848 1.00 85.75 81 GLU A C 1
ATOM 685 O O . GLU A 1 81 ? 4.517 10.378 -12.993 1.00 85.75 81 GLU A O 1
ATOM 690 N N . LYS A 1 82 ? 2.408 10.504 -13.731 1.00 85.12 82 LYS A N 1
ATOM 691 C CA . LYS A 1 82 ? 1.849 9.722 -12.611 1.00 85.12 82 LYS A CA 1
ATOM 692 C C . LYS A 1 82 ? 2.481 8.332 -12.514 1.00 85.12 82 LYS A C 1
ATOM 694 O O . LYS A 1 82 ? 2.785 7.880 -11.406 1.00 85.12 82 LYS A O 1
ATOM 699 N N . ARG A 1 83 ? 2.698 7.644 -13.643 1.00 80.75 83 ARG A N 1
ATOM 700 C CA . ARG A 1 83 ? 3.384 6.337 -13.677 1.00 80.75 83 ARG A CA 1
ATOM 701 C C . ARG A 1 83 ? 4.833 6.462 -13.199 1.00 80.75 83 ARG A C 1
ATOM 703 O O . ARG A 1 83 ? 5.265 5.635 -12.397 1.00 80.75 83 ARG A O 1
ATOM 710 N N . GLN A 1 84 ? 5.562 7.502 -13.601 1.00 76.31 84 GLN A N 1
ATOM 711 C CA . GLN A 1 84 ? 6.932 7.748 -13.136 1.00 76.31 84 GLN A CA 1
ATOM 712 C C . GLN A 1 84 ? 6.990 8.082 -11.642 1.00 76.31 84 GLN A C 1
ATOM 714 O O . GLN A 1 84 ? 7.855 7.574 -10.929 1.00 76.31 84 GLN A O 1
ATOM 719 N N . GLN A 1 85 ? 6.045 8.871 -11.127 1.00 74.81 85 GLN A N 1
ATOM 720 C CA . GLN A 1 85 ? 5.959 9.175 -9.696 1.00 74.81 85 GLN A CA 1
ATOM 721 C C . GLN A 1 85 ? 5.633 7.922 -8.867 1.00 74.81 85 GLN A C 1
ATOM 723 O O . GLN A 1 85 ? 6.193 7.736 -7.786 1.00 74.81 85 GLN A O 1
ATOM 728 N N . ARG A 1 86 ? 4.791 7.013 -9.382 1.00 70.94 86 ARG A N 1
ATOM 729 C CA . ARG A 1 86 ? 4.550 5.694 -8.765 1.00 70.94 86 ARG A CA 1
ATOM 730 C C . ARG A 1 86 ? 5.810 4.826 -8.762 1.00 70.94 86 ARG A C 1
ATOM 732 O O . ARG A 1 86 ? 6.142 4.273 -7.720 1.00 70.94 86 ARG A O 1
ATOM 739 N N . LYS A 1 87 ? 6.553 4.775 -9.874 1.00 66.25 87 LYS A N 1
ATOM 740 C CA . LYS A 1 87 ? 7.833 4.045 -9.976 1.00 66.25 87 LYS A CA 1
ATOM 741 C C . LYS A 1 87 ? 8.904 4.589 -9.022 1.00 66.25 87 LYS A C 1
ATOM 743 O O . LYS A 1 87 ? 9.673 3.822 -8.453 1.00 66.25 87 LYS A O 1
ATOM 748 N N . LYS A 1 88 ? 8.961 5.909 -8.812 1.00 63.81 88 LYS A N 1
ATOM 749 C CA . LYS A 1 88 ? 9.870 6.533 -7.832 1.00 63.81 88 LYS A CA 1
ATOM 750 C C . LYS A 1 88 ? 9.517 6.148 -6.394 1.00 63.81 88 LYS A C 1
ATOM 752 O O . LYS A 1 88 ? 10.420 5.880 -5.607 1.00 63.81 88 LYS A O 1
ATOM 757 N N . LYS A 1 89 ? 8.222 6.077 -6.065 1.00 61.66 89 LYS A N 1
ATOM 758 C CA . LYS A 1 89 ? 7.749 5.603 -4.754 1.00 61.66 89 LYS A CA 1
ATOM 759 C C . LYS A 1 89 ? 8.053 4.117 -4.548 1.00 61.66 89 LYS A C 1
ATOM 761 O O . LYS A 1 89 ? 8.639 3.776 -3.528 1.00 61.66 89 LYS A O 1
ATOM 766 N N . SER A 1 90 ? 7.791 3.267 -5.544 1.00 57.22 90 SER A N 1
ATOM 767 C CA . SER A 1 90 ? 8.078 1.830 -5.441 1.00 57.22 90 SER A CA 1
ATOM 768 C C . SER A 1 90 ? 9.580 1.527 -5.355 1.00 57.22 90 SER A C 1
ATOM 770 O O . SER A 1 90 ? 9.987 0.654 -4.600 1.00 57.22 90 SER A O 1
ATOM 772 N N . LYS A 1 91 ? 10.444 2.290 -6.045 1.00 55.41 91 LYS A N 1
ATOM 773 C CA . LYS A 1 91 ? 11.910 2.171 -5.899 1.00 55.41 91 LYS A CA 1
ATOM 774 C C . LYS A 1 91 ? 12.414 2.544 -4.500 1.00 55.41 91 LYS A C 1
ATOM 776 O O . LYS A 1 91 ? 13.482 2.082 -4.112 1.00 55.41 91 LYS A O 1
ATOM 781 N N . LEU A 1 92 ? 11.687 3.377 -3.753 1.00 54.72 92 LEU A N 1
ATOM 782 C CA . LEU A 1 92 ? 11.990 3.645 -2.345 1.00 54.72 92 LEU A CA 1
ATOM 783 C C . LEU A 1 92 ? 11.493 2.505 -1.438 1.00 54.72 92 LEU A C 1
ATOM 785 O O . LEU A 1 92 ? 12.131 2.212 -0.433 1.00 54.72 92 LEU A O 1
ATOM 789 N N . GLU A 1 93 ? 10.384 1.860 -1.813 1.00 52.59 93 GLU A N 1
ATOM 790 C CA . GLU A 1 93 ? 9.758 0.736 -1.099 1.00 52.59 93 GLU A CA 1
ATOM 791 C C . GLU A 1 93 ? 10.511 -0.595 -1.263 1.00 52.59 93 GLU A C 1
ATOM 793 O O . GLU A 1 93 ? 10.483 -1.418 -0.354 1.00 52.59 93 GLU A O 1
ATOM 798 N N . SER A 1 94 ? 11.199 -0.805 -2.391 1.00 53.12 94 SER A N 1
ATOM 799 C CA . SER A 1 94 ? 11.924 -2.050 -2.702 1.00 53.12 94 SER A CA 1
ATOM 800 C C . SER A 1 94 ? 13.412 -2.032 -2.339 1.00 53.12 94 SER A C 1
ATOM 802 O O . SER A 1 94 ? 14.118 -2.988 -2.651 1.00 53.12 94 SER A O 1
ATOM 804 N N . LYS A 1 95 ? 13.931 -0.974 -1.699 1.00 54.44 95 LYS A N 1
ATOM 805 C CA . LYS A 1 95 ? 15.314 -1.008 -1.203 1.00 54.44 95 LYS A CA 1
ATOM 806 C C . LYS A 1 95 ? 15.396 -1.951 -0.005 1.00 54.44 95 LYS A C 1
ATOM 808 O O . LYS A 1 95 ? 14.762 -1.710 1.024 1.00 54.44 95 LYS A O 1
ATOM 813 N N . SER A 1 96 ? 16.187 -3.012 -0.169 1.00 46.28 96 SER A N 1
ATOM 814 C CA . SER A 1 96 ? 16.588 -3.932 0.896 1.00 46.28 96 SER A CA 1
ATOM 815 C C . SER A 1 96 ? 16.985 -3.140 2.150 1.00 46.28 96 SER A C 1
ATOM 817 O O . SER A 1 96 ? 17.765 -2.189 2.070 1.00 46.28 96 SER A O 1
ATOM 819 N N . GLY A 1 97 ? 16.371 -3.464 3.293 1.00 59.84 97 GLY A N 1
ATOM 820 C CA . GLY A 1 97 ? 16.629 -2.790 4.572 1.00 59.84 97 GLY A CA 1
ATOM 821 C C . GLY A 1 97 ? 15.739 -1.581 4.901 1.00 59.84 97 GLY A C 1
ATOM 822 O O . GLY A 1 97 ? 16.159 -0.694 5.650 1.00 59.84 97 GLY A O 1
ATOM 823 N N . MET A 1 98 ? 14.509 -1.501 4.380 1.00 65.94 98 MET A N 1
ATOM 824 C CA . MET A 1 98 ? 13.587 -0.421 4.754 1.00 65.94 98 MET A CA 1
ATOM 825 C C . MET A 1 98 ? 13.307 -0.430 6.271 1.00 65.94 98 MET A C 1
ATOM 827 O O . MET A 1 98 ? 12.803 -1.409 6.820 1.00 65.94 98 MET A O 1
ATOM 831 N N . ARG A 1 99 ? 13.623 0.677 6.968 1.00 81.19 99 ARG A N 1
ATOM 832 C CA . ARG A 1 99 ? 13.390 0.805 8.420 1.00 81.19 99 ARG A CA 1
ATOM 833 C C . ARG A 1 99 ? 11.916 0.549 8.742 1.00 81.19 99 ARG A C 1
ATOM 835 O O . ARG A 1 99 ? 11.035 1.108 8.086 1.00 81.19 99 ARG A O 1
ATOM 842 N N . LEU A 1 100 ? 11.652 -0.205 9.812 1.00 84.25 100 LEU A N 1
ATOM 843 C CA . LEU A 1 100 ? 10.301 -0.621 10.218 1.00 84.25 100 LEU A CA 1
ATOM 844 C C . LEU A 1 100 ? 9.316 0.558 10.359 1.00 84.25 100 LEU A C 1
ATOM 846 O O . LEU A 1 100 ? 8.139 0.426 10.042 1.00 84.25 100 LEU A O 1
ATOM 850 N N . GLN A 1 101 ? 9.807 1.737 10.755 1.00 87.25 101 GLN A N 1
ATOM 851 C CA . GLN A 1 101 ? 9.015 2.971 10.846 1.00 87.25 101 GLN A CA 1
ATOM 852 C C . GLN A 1 101 ? 8.474 3.441 9.486 1.00 87.25 101 GLN A C 1
ATOM 854 O O . GLN A 1 101 ? 7.315 3.842 9.384 1.00 87.25 101 GLN A O 1
ATOM 859 N N . HIS A 1 102 ? 9.292 3.380 8.430 1.00 85.06 102 HIS A N 1
ATOM 860 C CA . HIS A 1 102 ? 8.860 3.745 7.080 1.00 85.06 102 HIS A CA 1
ATOM 861 C C . HIS A 1 102 ? 7.873 2.722 6.527 1.00 85.06 102 HIS A C 1
ATOM 863 O O . HIS A 1 102 ? 6.887 3.112 5.910 1.00 85.06 102 HIS A O 1
ATOM 869 N N . LEU A 1 103 ? 8.080 1.434 6.821 1.00 85.94 103 LEU A N 1
ATOM 870 C CA . LEU A 1 103 ? 7.117 0.391 6.474 1.00 85.94 103 LEU A CA 1
ATOM 871 C C . LEU A 1 103 ? 5.768 0.629 7.152 1.00 85.94 103 LEU A C 1
ATOM 873 O O . LEU A 1 103 ? 4.751 0.645 6.466 1.00 85.94 103 LEU A O 1
ATOM 877 N N . ALA A 1 104 ? 5.759 0.905 8.459 1.00 87.88 104 ALA A N 1
ATOM 878 C CA . ALA A 1 104 ? 4.536 1.215 9.193 1.00 87.88 104 ALA A CA 1
ATOM 879 C C . ALA A 1 104 ? 3.802 2.419 8.581 1.00 87.88 104 ALA A C 1
ATOM 881 O O . ALA A 1 104 ? 2.610 2.327 8.280 1.00 87.88 104 ALA A O 1
ATOM 882 N N . LYS A 1 105 ? 4.522 3.514 8.303 1.00 91.50 105 LYS A N 1
ATOM 883 C CA . LYS A 1 105 ? 3.940 4.697 7.659 1.00 91.50 105 LYS A CA 1
ATOM 884 C C . LYS A 1 105 ? 3.359 4.372 6.280 1.00 91.50 105 LYS A C 1
ATOM 886 O O . LYS A 1 105 ? 2.223 4.734 6.003 1.00 91.50 105 LYS A O 1
ATOM 891 N N . ASN A 1 106 ? 4.098 3.656 5.437 1.00 86.81 106 ASN A N 1
ATOM 892 C CA . ASN A 1 106 ? 3.637 3.315 4.093 1.00 86.81 106 ASN A CA 1
ATOM 893 C C . ASN A 1 106 ? 2.410 2.397 4.135 1.00 86.81 106 ASN A C 1
ATOM 895 O O . ASN A 1 106 ? 1.468 2.597 3.372 1.00 86.81 106 ASN A O 1
ATOM 899 N N . THR A 1 107 ? 2.387 1.418 5.049 1.00 89.12 107 THR A N 1
ATOM 900 C CA . THR A 1 107 ? 1.202 0.571 5.245 1.00 89.12 107 THR A CA 1
ATOM 901 C C . THR A 1 107 ? -0.000 1.394 5.691 1.00 89.12 107 THR A C 1
ATOM 903 O O . THR A 1 107 ? -1.083 1.215 5.147 1.00 89.12 107 THR A O 1
ATOM 906 N N . TYR A 1 108 ? 0.193 2.355 6.596 1.00 91.88 108 TYR A N 1
ATOM 907 C CA . TYR A 1 108 ? -0.863 3.263 7.030 1.00 91.88 108 TYR A CA 1
ATOM 908 C C . TYR A 1 108 ? -1.387 4.137 5.881 1.00 91.88 108 TYR A C 1
ATOM 910 O O . TYR A 1 108 ? -2.591 4.170 5.637 1.00 91.88 108 TYR A O 1
ATOM 918 N N . ASP A 1 109 ? -0.496 4.777 5.120 1.00 89.69 109 ASP A N 1
ATOM 919 C CA . ASP A 1 109 ? -0.865 5.625 3.981 1.00 89.69 109 ASP A CA 1
ATOM 920 C C . ASP A 1 109 ? -1.602 4.826 2.888 1.00 89.69 109 ASP A C 1
ATOM 922 O O . ASP A 1 109 ? -2.520 5.344 2.246 1.00 89.69 109 ASP A O 1
ATOM 926 N N . LYS A 1 110 ? -1.237 3.552 2.690 1.00 89.81 110 LYS A N 1
ATOM 927 C CA . LYS A 1 110 ? -1.930 2.635 1.777 1.00 89.81 110 LYS A CA 1
ATOM 928 C C . LYS A 1 110 ? -3.343 2.316 2.263 1.00 89.81 110 LYS A C 1
ATOM 930 O O . LYS A 1 110 ? -4.285 2.424 1.482 1.00 89.81 110 LYS A O 1
ATOM 935 N N . GLU A 1 111 ? -3.508 1.969 3.539 1.00 88.88 111 GLU A N 1
ATOM 936 C CA . GLU A 1 111 ? -4.837 1.692 4.094 1.00 88.88 111 GLU A CA 1
ATOM 937 C C . GLU A 1 111 ? -5.731 2.941 4.092 1.00 88.88 111 GLU A C 1
ATOM 939 O O . GLU A 1 111 ? -6.920 2.837 3.798 1.00 88.88 111 GLU A O 1
ATOM 944 N N . LEU A 1 112 ? -5.172 4.140 4.297 1.00 88.62 112 LEU A N 1
ATOM 945 C CA . LEU A 1 112 ? -5.916 5.398 4.1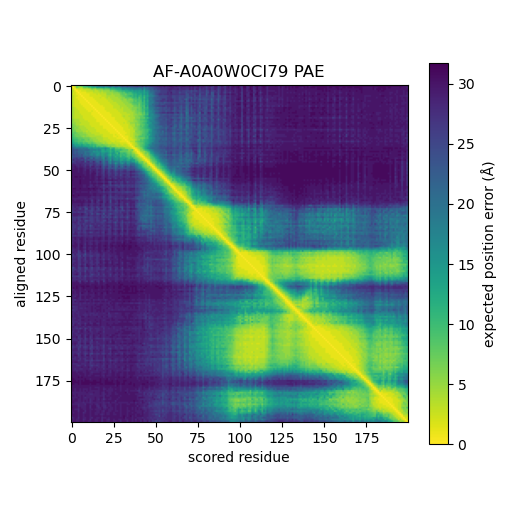60 1.00 88.62 112 LEU A CA 1
ATOM 946 C C . LEU A 1 112 ? -6.476 5.619 2.750 1.00 88.62 112 LEU A C 1
ATOM 948 O O . LEU A 1 112 ? -7.563 6.176 2.606 1.00 88.62 112 LEU A O 1
ATOM 952 N N . GLN A 1 113 ? -5.752 5.207 1.706 1.00 86.50 113 GLN A N 1
ATOM 953 C CA . GLN A 1 113 ? -6.238 5.303 0.325 1.00 86.50 113 GLN A CA 1
ATOM 954 C C . GLN A 1 113 ? -7.340 4.287 0.022 1.00 86.50 113 GLN A C 1
ATOM 956 O O . GLN A 1 113 ? -8.207 4.572 -0.803 1.00 86.50 113 GLN A O 1
ATOM 961 N N . ASN A 1 114 ? -7.302 3.130 0.686 1.00 84.56 114 ASN A N 1
ATOM 962 C CA . ASN A 1 114 ? -8.306 2.076 0.550 1.00 84.56 114 ASN A CA 1
ATOM 963 C C . ASN A 1 114 ? -9.602 2.395 1.303 1.00 84.56 114 ASN A C 1
ATOM 965 O O . ASN A 1 114 ? -10.639 1.797 1.013 1.00 84.56 114 ASN A O 1
ATOM 969 N N . LEU A 1 115 ? -9.564 3.312 2.278 1.00 82.62 115 LEU A N 1
ATOM 970 C CA . LEU A 1 115 ? -10.774 3.737 2.967 1.00 82.62 115 LEU A CA 1
ATOM 971 C C . LEU A 1 115 ? -11.737 4.380 1.959 1.00 82.62 115 LEU A C 1
ATOM 973 O O . LEU A 1 115 ? -11.336 5.273 1.204 1.00 82.62 115 LEU A O 1
ATOM 977 N N . PRO A 1 116 ? -13.016 3.960 1.946 1.00 74.25 116 PRO A N 1
ATOM 978 C CA . PRO A 1 116 ? -13.997 4.541 1.049 1.00 74.25 116 PRO A CA 1
ATOM 979 C C . PRO A 1 116 ? -14.083 6.035 1.344 1.00 74.25 116 PRO A C 1
ATOM 981 O O . PRO A 1 116 ? -14.394 6.441 2.468 1.00 74.25 116 PRO A O 1
ATOM 984 N N . ARG A 1 117 ? -13.788 6.866 0.338 1.00 72.12 117 ARG A N 1
ATOM 985 C CA . ARG A 1 117 ? -14.037 8.302 0.450 1.00 72.12 117 ARG A CA 1
ATOM 986 C C . ARG A 1 117 ? -15.539 8.448 0.648 1.00 72.12 117 ARG A C 1
ATOM 988 O O . ARG A 1 117 ? -16.281 7.923 -0.180 1.00 72.12 117 ARG A O 1
ATOM 995 N N . PRO A 1 118 ? -16.001 9.078 1.738 1.00 62.50 118 PRO A N 1
ATOM 996 C CA . PRO A 1 118 ? -17.423 9.199 1.976 1.00 62.50 118 PRO A CA 1
ATOM 997 C C . PRO A 1 118 ? -18.010 9.997 0.817 1.00 62.50 118 PRO A C 1
ATOM 999 O O . PRO A 1 118 ? -17.759 11.197 0.690 1.00 62.50 118 PRO A O 1
ATOM 1002 N N . GLU A 1 119 ? -18.756 9.322 -0.052 1.00 55.81 119 GLU A N 1
ATOM 1003 C CA . GLU A 1 119 ? -19.601 9.990 -1.024 1.00 55.81 119 GLU A CA 1
ATOM 1004 C C . GLU A 1 119 ? -20.583 10.841 -0.221 1.00 55.81 119 GLU A C 1
ATOM 1006 O O . GLU A 1 119 ? -21.402 10.326 0.530 1.00 55.81 119 GLU A O 1
ATOM 1011 N N . PHE A 1 120 ? -20.370 12.154 -0.277 1.00 51.72 120 PHE A N 1
ATOM 1012 C CA . PHE A 1 120 ? -21.249 13.220 0.186 1.00 51.72 120 PHE A CA 1
ATOM 1013 C C . PHE A 1 120 ? -22.071 12.965 1.475 1.00 51.72 120 PHE A C 1
ATOM 1015 O O . PHE A 1 120 ? -23.125 12.339 1.477 1.00 51.72 120 PHE A O 1
ATOM 1022 N N . LYS A 1 121 ? -21.690 13.693 2.538 1.00 54.19 121 LYS A N 1
ATOM 1023 C CA . LYS A 1 121 ? -22.546 14.079 3.686 1.00 54.19 121 LYS A CA 1
ATOM 1024 C C . LYS A 1 121 ? -22.807 13.026 4.773 1.00 54.19 121 LYS A C 1
ATOM 1026 O O . LYS A 1 121 ? -23.872 13.034 5.390 1.00 54.19 121 LYS A O 1
ATOM 1031 N N . MET A 1 122 ? -21.808 12.242 5.167 1.00 57.50 122 MET A N 1
ATOM 1032 C CA . MET A 1 122 ? -21.777 11.809 6.570 1.00 57.50 122 MET A CA 1
ATOM 1033 C C . MET A 1 122 ? -21.472 13.052 7.417 1.00 57.50 122 MET A C 1
ATOM 1035 O O . MET A 1 122 ? -20.317 13.457 7.523 1.00 57.50 122 MET A O 1
ATOM 1039 N N . LYS A 1 123 ? -22.499 13.717 7.969 1.00 59.91 123 LYS A N 1
ATOM 1040 C CA . LYS A 1 123 ? -22.276 14.719 9.024 1.00 59.91 123 LYS A CA 1
ATOM 1041 C C . LYS A 1 123 ? -21.489 14.003 10.116 1.00 59.91 123 LYS A C 1
ATOM 1043 O O . LYS A 1 123 ? -22.006 13.035 10.673 1.00 59.91 123 LYS A O 1
ATOM 1048 N N . ALA A 1 124 ? -20.248 14.423 10.354 1.00 62.22 124 ALA A N 1
ATOM 1049 C CA . ALA A 1 124 ? -19.424 13.876 11.418 1.00 62.22 124 ALA A CA 1
ATOM 1050 C C . ALA A 1 124 ? -20.222 14.009 12.719 1.00 62.22 124 ALA A C 1
ATOM 1052 O O . ALA A 1 124 ? -20.438 15.112 13.215 1.00 62.22 124 ALA A O 1
ATOM 1053 N N . LYS A 1 125 ? -20.769 12.893 13.207 1.00 66.38 125 LYS A N 1
ATOM 1054 C CA . LYS A 1 125 ? -21.376 12.866 14.531 1.00 66.38 125 LYS A CA 1
ATOM 1055 C C . LYS A 1 125 ? -20.211 12.927 15.498 1.00 66.38 125 LYS A C 1
ATOM 1057 O O . LYS A 1 125 ? -19.328 12.077 15.421 1.00 66.38 125 LYS A O 1
ATOM 1062 N N . GLU A 1 126 ? -20.199 13.939 16.354 1.00 67.62 126 GLU A N 1
ATOM 1063 C CA . GLU A 1 126 ? -19.208 14.028 17.418 1.00 67.62 126 GLU A CA 1
ATOM 1064 C C . GLU A 1 126 ? -19.227 12.731 18.224 1.00 67.62 126 GLU A C 1
ATOM 1066 O O . GLU A 1 126 ? -20.274 12.290 18.716 1.00 67.62 126 GLU A O 1
ATOM 1071 N N . THR A 1 127 ? -18.067 12.087 18.305 1.00 69.25 127 THR A N 1
ATOM 1072 C CA . THR A 1 127 ? -17.907 10.845 19.044 1.00 69.25 127 THR A CA 1
ATOM 1073 C C . THR A 1 127 ? -18.107 11.139 20.525 1.00 69.25 127 THR A C 1
ATOM 1075 O O . THR A 1 127 ? -17.292 11.803 21.164 1.00 69.25 127 THR A O 1
ATOM 1078 N N . GLN A 1 128 ? -19.211 10.655 21.089 1.00 76.69 128 GLN A N 1
ATOM 1079 C CA . GLN A 1 128 ? -19.486 10.827 22.510 1.00 76.69 128 GLN A CA 1
ATOM 1080 C C . GLN A 1 128 ? -18.636 9.840 23.312 1.00 76.69 128 GLN A C 1
ATOM 1082 O O . GLN A 1 128 ? -18.828 8.623 23.221 1.00 76.69 128 GLN A O 1
ATOM 1087 N N . PHE A 1 129 ? -17.728 10.367 24.131 1.00 79.44 129 PHE A N 1
ATOM 1088 C CA . PHE A 1 129 ? -16.985 9.590 25.116 1.00 79.44 129 PHE A CA 1
ATOM 1089 C C . PHE A 1 129 ? -17.512 9.873 26.526 1.00 79.44 129 PHE A C 1
ATOM 1091 O O . PHE A 1 129 ? -17.886 10.996 26.866 1.00 79.44 129 PHE A O 1
ATOM 1098 N N . ARG A 1 130 ? -17.572 8.834 27.362 1.00 81.88 130 ARG A N 1
ATOM 1099 C CA . ARG A 1 130 ? -17.872 8.944 28.796 1.00 81.88 130 ARG A CA 1
ATOM 1100 C C . ARG A 1 130 ? -16.735 8.314 29.581 1.00 81.88 130 ARG A C 1
ATOM 1102 O O . ARG A 1 130 ? -16.347 7.186 29.291 1.00 81.88 130 ARG A O 1
ATOM 1109 N N . ILE A 1 131 ? -16.225 9.028 30.575 1.00 83.94 131 ILE A N 1
ATOM 1110 C CA . ILE A 1 131 ? -15.181 8.525 31.468 1.00 83.94 131 ILE A CA 1
ATOM 1111 C C . ILE A 1 131 ? -15.859 8.054 32.753 1.00 83.94 131 ILE A C 1
ATOM 1113 O O . ILE A 1 131 ? -16.519 8.842 33.433 1.00 83.94 131 ILE A O 1
ATOM 1117 N N . ASN A 1 132 ? -15.714 6.772 33.084 1.00 83.25 132 ASN A N 1
ATOM 1118 C CA . ASN A 1 132 ? -16.175 6.243 34.364 1.00 83.25 132 ASN A CA 1
ATOM 1119 C C . ASN A 1 132 ? -15.177 6.638 35.455 1.00 83.25 132 ASN A C 1
ATOM 1121 O O . ASN A 1 132 ? -14.065 6.110 35.485 1.00 83.25 132 ASN A O 1
ATOM 1125 N N . LYS A 1 133 ? -15.586 7.527 36.364 1.00 81.56 133 LYS A N 1
ATOM 1126 C CA . LYS A 1 133 ? -14.726 8.056 37.436 1.00 81.56 133 LYS A CA 1
ATOM 1127 C C . LYS A 1 133 ? -14.183 6.967 38.369 1.00 81.56 133 LYS A C 1
ATOM 1129 O O . LYS A 1 133 ? -13.039 7.063 38.786 1.00 81.56 133 LYS A O 1
ATOM 1134 N N . ASP A 1 134 ? -14.948 5.901 38.593 1.00 83.62 134 ASP A N 1
ATOM 1135 C CA . ASP A 1 134 ? -14.577 4.851 39.554 1.00 83.62 134 ASP A CA 1
ATOM 1136 C C . ASP A 1 134 ? -13.642 3.782 38.970 1.00 83.62 134 ASP A C 1
ATOM 1138 O O . ASP A 1 134 ? -12.904 3.127 39.695 1.00 83.62 134 ASP A O 1
ATOM 1142 N N . SER A 1 135 ? -13.663 3.587 37.646 1.00 83.88 135 SER A N 1
ATOM 1143 C CA . SER A 1 135 ? -12.865 2.544 36.973 1.00 83.88 135 SER A CA 1
ATOM 1144 C C . SER A 1 135 ? -11.749 3.094 36.088 1.00 83.88 135 SER A C 1
ATOM 1146 O O . SER A 1 135 ? -10.975 2.317 35.536 1.00 83.88 135 SER A O 1
ATOM 1148 N N . GLY A 1 136 ? -11.713 4.412 35.868 1.00 88.56 136 GLY A N 1
ATOM 1149 C CA . GLY A 1 136 ? -10.812 5.064 34.914 1.00 88.56 136 GLY A CA 1
ATOM 1150 C C . GLY A 1 136 ? -11.056 4.687 33.445 1.00 88.56 136 GLY A C 1
ATOM 1151 O O . GLY A 1 136 ? -10.324 5.139 32.568 1.00 88.56 136 GLY A O 1
ATOM 1152 N N . LYS A 1 137 ? -12.068 3.859 33.142 1.00 91.56 137 LYS A N 1
ATOM 1153 C CA . LYS A 1 137 ? -12.339 3.372 31.784 1.00 91.56 137 LYS A CA 1
ATOM 1154 C C . LYS A 1 137 ? -13.057 4.429 30.950 1.00 91.56 137 LYS A C 1
ATOM 1156 O O . LYS A 1 137 ? -14.015 5.058 31.410 1.00 91.56 137 LYS A O 1
ATOM 1161 N N . VAL A 1 138 ? -12.628 4.566 29.698 1.00 88.12 138 VAL A N 1
ATOM 1162 C CA . VAL A 1 138 ? -13.262 5.428 28.696 1.00 88.12 138 VAL A CA 1
ATOM 1163 C C . VAL A 1 138 ? -14.197 4.583 27.838 1.00 88.12 138 VAL A C 1
ATOM 1165 O O . VAL A 1 138 ? -13.763 3.665 27.148 1.00 88.12 138 VAL A O 1
ATOM 1168 N N . ASN A 1 139 ? -15.486 4.904 27.874 1.00 86.00 139 ASN A N 1
ATOM 1169 C CA . ASN A 1 139 ? -16.497 4.283 27.031 1.00 86.00 139 ASN A CA 1
ATOM 1170 C C . ASN A 1 139 ? -16.773 5.183 25.828 1.00 86.00 139 ASN A C 1
ATOM 1172 O O . ASN A 1 139 ? -17.306 6.285 25.981 1.00 86.00 139 ASN A O 1
ATOM 1176 N N . ILE A 1 140 ? -16.434 4.694 24.638 1.00 86.62 140 ILE A N 1
ATOM 1177 C CA . ILE A 1 140 ? -16.634 5.379 23.358 1.00 86.62 140 ILE A CA 1
ATOM 1178 C C . ILE A 1 140 ? -17.812 4.714 22.645 1.00 86.62 140 ILE A C 1
ATOM 1180 O O . ILE A 1 140 ? -17.821 3.497 22.454 1.00 86.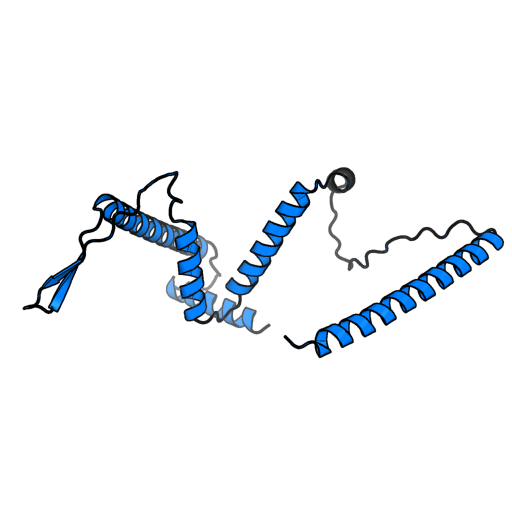62 140 ILE A O 1
ATOM 1184 N N . LYS A 1 141 ? -18.834 5.497 22.282 1.00 84.12 141 LYS A N 1
ATOM 1185 C CA . LYS A 1 141 ? -19.961 5.002 21.482 1.00 84.12 141 LYS A CA 1
ATOM 1186 C C . LYS A 1 141 ? -19.731 5.322 20.010 1.00 84.12 141 LYS A C 1
ATOM 1188 O O . LYS A 1 141 ? -19.961 6.452 19.591 1.00 84.12 141 LYS A O 1
ATOM 1193 N N . ASP A 1 142 ? -19.348 4.305 19.247 1.00 83.00 142 ASP A N 1
ATOM 1194 C CA . ASP A 1 142 ? -19.150 4.398 17.800 1.00 83.00 142 ASP A CA 1
ATOM 1195 C C . ASP A 1 142 ? -20.277 3.753 16.986 1.00 83.00 142 ASP A C 1
ATOM 1197 O O . ASP A 1 142 ? -21.132 3.022 17.499 1.00 83.00 142 ASP A O 1
ATOM 1201 N N . ASN A 1 143 ? -20.282 4.035 15.680 1.00 85.31 143 ASN A N 1
ATOM 1202 C CA . ASN A 1 143 ? -21.213 3.417 14.744 1.00 85.31 143 ASN A CA 1
ATOM 1203 C C . ASN A 1 143 ? -20.865 1.931 14.532 1.00 85.31 143 ASN A C 1
ATOM 1205 O O . ASN A 1 143 ? -19.807 1.597 13.994 1.00 85.31 143 ASN A O 1
ATOM 1209 N N . LYS A 1 144 ? -21.800 1.043 14.887 1.00 89.38 144 LYS A N 1
ATOM 1210 C CA . LYS A 1 144 ? -21.663 -0.414 14.737 1.00 89.38 144 LYS A CA 1
ATOM 1211 C C . LYS A 1 144 ? -21.387 -0.844 13.294 1.00 89.38 144 LYS A C 1
ATOM 1213 O O . LYS A 1 144 ? -20.616 -1.775 13.087 1.00 89.38 144 LYS A O 1
ATOM 1218 N N . GLU A 1 145 ? -21.961 -0.157 12.308 1.00 88.00 145 GLU A N 1
ATOM 1219 C CA . GLU A 1 145 ? -21.759 -0.483 10.890 1.00 88.00 145 GLU A CA 1
ATOM 1220 C C . GLU A 1 145 ? -20.307 -0.259 10.457 1.00 88.00 145 GLU A C 1
ATOM 1222 O O . GLU A 1 145 ? -19.742 -1.072 9.729 1.00 88.00 145 GLU A O 1
ATOM 1227 N N . LEU A 1 146 ? -19.675 0.818 10.937 1.00 85.56 146 LEU A N 1
ATOM 1228 C CA . LEU A 1 146 ? -18.273 1.114 10.633 1.00 85.56 146 LEU A CA 1
ATOM 1229 C C . LEU A 1 146 ? -17.339 0.098 11.293 1.00 85.56 146 LEU A C 1
ATOM 1231 O O . LEU A 1 146 ? -16.394 -0.362 10.657 1.00 85.56 146 LEU A O 1
ATOM 1235 N N . VAL A 1 147 ? -17.641 -0.311 12.528 1.00 89.69 147 VAL A N 1
ATOM 1236 C CA . VAL A 1 147 ? -16.897 -1.374 13.221 1.00 89.69 147 VAL A CA 1
ATOM 1237 C C . VAL A 1 147 ? -17.031 -2.706 12.476 1.00 89.69 147 VAL A C 1
ATOM 1239 O O . VAL A 1 147 ? -16.048 -3.427 12.301 1.00 89.69 147 VAL A O 1
ATOM 1242 N N . GLN A 1 148 ? -18.226 -3.023 11.975 1.00 92.56 148 GLN A N 1
ATOM 1243 C CA . GLN A 1 148 ? -18.446 -4.232 11.187 1.00 92.56 148 GLN A CA 1
ATOM 1244 C C . GLN A 1 148 ? -17.673 -4.194 9.863 1.00 92.56 148 GLN A C 1
ATOM 1246 O O . GLN A 1 148 ? -16.978 -5.164 9.555 1.00 92.56 148 GLN A O 1
ATOM 1251 N N . ARG A 1 149 ? -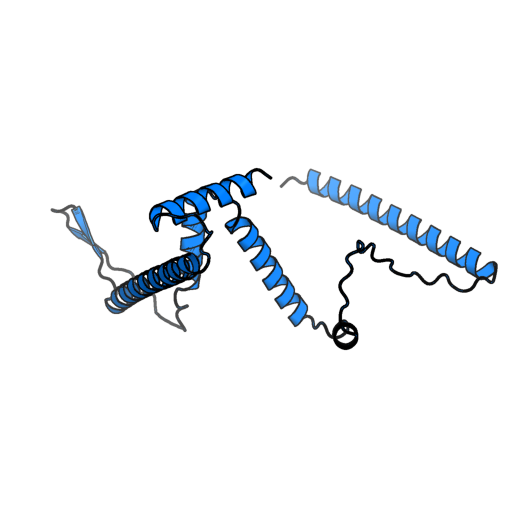17.711 -3.075 9.128 1.00 89.19 149 ARG A N 1
ATOM 1252 C CA . ARG A 1 149 ? -16.915 -2.883 7.901 1.00 89.19 149 ARG A C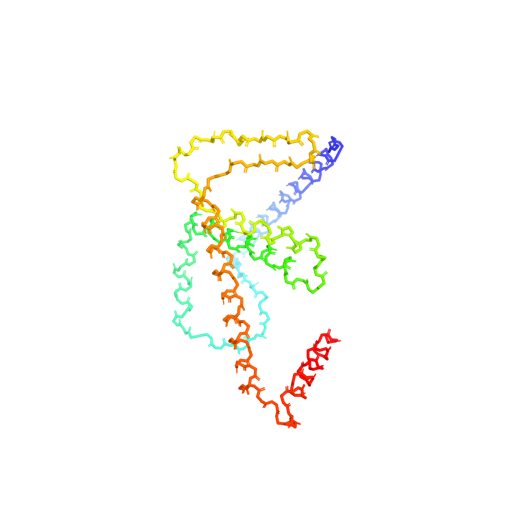A 1
ATOM 1253 C C . ARG A 1 149 ? -15.417 -3.007 8.169 1.00 89.19 149 ARG A C 1
ATOM 1255 O O . ARG A 1 149 ? -14.726 -3.700 7.433 1.00 89.19 149 ARG A O 1
ATOM 1262 N N . LEU A 1 150 ? -14.922 -2.417 9.259 1.00 90.69 150 LEU A N 1
ATOM 1263 C CA . LEU A 1 150 ? -13.527 -2.569 9.675 1.00 90.69 150 LEU A CA 1
ATOM 1264 C C . LEU A 1 150 ? -13.171 -4.048 9.889 1.00 90.69 150 LEU A C 1
ATOM 1266 O O . LEU A 1 150 ? -12.158 -4.521 9.380 1.00 90.69 150 LEU A O 1
ATOM 1270 N N . SER A 1 151 ? -14.024 -4.799 10.590 1.00 94.62 151 SER A N 1
ATOM 1271 C CA . SER A 1 151 ? -13.795 -6.230 10.820 1.00 94.62 151 SER A CA 1
ATOM 1272 C C . SER A 1 151 ? -13.803 -7.056 9.526 1.00 94.62 151 SER A C 1
ATOM 1274 O O . SER A 1 151 ? -13.036 -8.012 9.406 1.00 94.62 151 SER A O 1
ATOM 1276 N N . GLN A 1 152 ? -14.638 -6.686 8.550 1.00 93.81 152 GLN A N 1
ATOM 1277 C CA . GLN A 1 152 ? -14.691 -7.328 7.235 1.00 93.81 152 GLN A CA 1
ATOM 1278 C C . GLN A 1 152 ? -13.416 -7.036 6.439 1.00 93.81 152 GLN A C 1
ATOM 1280 O O . GLN A 1 152 ? -12.754 -7.980 6.014 1.00 93.81 152 GLN A O 1
ATOM 1285 N N . ASN A 1 153 ? -12.994 -5.772 6.363 1.00 91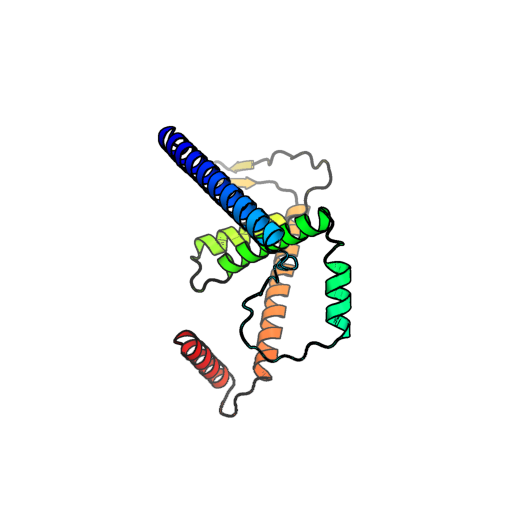.25 153 ASN A N 1
ATOM 1286 C CA . ASN A 1 153 ? -11.752 -5.376 5.693 1.00 91.25 153 ASN A CA 1
ATOM 1287 C C . ASN A 1 153 ? -10.525 -6.097 6.282 1.00 91.25 153 ASN A C 1
ATOM 1289 O O . ASN A 1 153 ? -9.647 -6.556 5.551 1.00 91.25 153 ASN A O 1
ATOM 1293 N N . LEU A 1 154 ? -10.463 -6.263 7.609 1.00 92.19 154 LEU A N 1
ATOM 1294 C CA . LEU A 1 154 ? -9.383 -7.016 8.259 1.00 92.19 154 LEU A CA 1
ATOM 1295 C C . LEU A 1 154 ? -9.387 -8.503 7.875 1.00 92.19 154 LEU A C 1
ATOM 1297 O O . LEU A 1 154 ? -8.330 -9.084 7.636 1.00 92.19 154 LEU A O 1
ATOM 1301 N N . LYS A 1 155 ? -10.564 -9.130 7.776 1.00 95.69 155 LYS A N 1
ATOM 1302 C CA . LYS A 1 155 ? -10.678 -10.526 7.324 1.00 95.69 155 LYS A CA 1
ATOM 1303 C C . LYS A 1 155 ? -10.284 -10.682 5.858 1.00 95.69 155 LYS A C 1
ATOM 1305 O O . LYS A 1 155 ? -9.593 -11.637 5.514 1.00 95.69 155 LYS A O 1
ATOM 1310 N N . GLU A 1 156 ? -10.694 -9.750 5.007 1.00 93.75 156 GLU A N 1
ATOM 1311 C CA . GLU A 1 156 ? -10.361 -9.761 3.583 1.00 93.75 156 GLU A CA 1
ATOM 1312 C C . GLU A 1 156 ? -8.863 -9.578 3.351 1.00 93.75 156 GLU A C 1
ATOM 1314 O O . GLU A 1 156 ? -8.253 -10.375 2.641 1.00 93.75 156 GLU A O 1
ATOM 1319 N N . THR A 1 157 ? -8.241 -8.596 4.005 1.00 91.44 157 THR A N 1
ATOM 1320 C CA . THR A 1 157 ? -6.788 -8.380 3.917 1.00 91.44 157 THR A CA 1
ATOM 1321 C C . THR A 1 157 ? -5.999 -9.572 4.461 1.00 91.44 157 THR A C 1
ATOM 1323 O O . THR A 1 157 ? -5.008 -9.976 3.851 1.00 91.44 157 THR A O 1
ATOM 1326 N N . ALA A 1 158 ? -6.445 -10.197 5.557 1.00 94.88 158 ALA A N 1
ATOM 1327 C CA . ALA A 1 158 ? -5.839 -11.427 6.068 1.00 94.88 158 ALA A CA 1
ATOM 1328 C C . ALA A 1 158 ? -5.946 -12.584 5.060 1.00 94.88 158 ALA A C 1
ATOM 1330 O O . ALA A 1 158 ? -4.953 -13.266 4.800 1.00 94.88 158 ALA A O 1
ATOM 1331 N N . LYS A 1 159 ? -7.120 -12.766 4.442 1.00 96.56 159 LYS A N 1
ATOM 1332 C CA . LYS A 1 159 ? -7.338 -13.781 3.403 1.00 96.56 159 LYS A CA 1
ATOM 1333 C C . LYS A 1 159 ? -6.458 -13.533 2.176 1.00 96.56 159 LYS A C 1
ATOM 1335 O O . LYS A 1 159 ? -5.799 -14.453 1.710 1.00 96.56 159 LYS A O 1
ATOM 1340 N N . GLN A 1 160 ? -6.376 -12.291 1.700 1.00 92.81 160 GLN A N 1
ATOM 1341 C CA . GLN A 1 160 ? -5.519 -11.919 0.571 1.00 92.81 160 GLN A CA 1
ATOM 1342 C C . GLN A 1 160 ? -4.038 -12.208 0.846 1.00 92.81 160 GLN A C 1
ATOM 1344 O O . GLN A 1 160 ? -3.349 -12.749 -0.019 1.00 92.81 160 GLN A O 1
ATOM 1349 N N . ARG A 1 161 ? -3.540 -11.880 2.048 1.00 91.75 161 ARG A N 1
ATOM 1350 C CA . ARG A 1 161 ? -2.162 -12.206 2.459 1.00 91.75 161 ARG A CA 1
ATOM 1351 C C . ARG A 1 161 ? -1.927 -13.715 2.489 1.00 91.75 161 ARG A C 1
ATOM 1353 O O . ARG A 1 161 ? -0.902 -14.174 1.994 1.00 91.75 161 ARG A O 1
ATOM 1360 N N . TYR A 1 162 ? -2.880 -14.479 3.020 1.00 95.06 162 TYR A N 1
ATOM 1361 C CA . TYR A 1 162 ? -2.807 -15.938 3.037 1.00 95.06 162 TYR A CA 1
ATOM 1362 C C . TYR A 1 162 ? -2.763 -16.528 1.622 1.00 95.06 162 TYR A C 1
ATOM 1364 O O . TYR A 1 162 ? -1.858 -17.298 1.313 1.00 95.06 162 TYR A O 1
ATOM 1372 N N . ASP A 1 163 ? -3.686 -16.125 0.746 1.00 94.38 163 ASP A N 1
ATOM 1373 C CA . ASP A 1 163 ? -3.754 -16.628 -0.628 1.00 94.38 163 ASP A CA 1
ATOM 1374 C C . ASP A 1 163 ? -2.498 -16.252 -1.430 1.00 94.38 163 ASP A C 1
ATOM 1376 O O . ASP A 1 163 ? -2.003 -17.061 -2.214 1.00 94.38 163 ASP A O 1
ATOM 1380 N N . SER A 1 164 ? -1.944 -15.056 -1.204 1.00 90.50 164 SER A N 1
ATOM 1381 C CA . SER A 1 164 ? -0.696 -14.610 -1.843 1.00 90.50 164 SER A CA 1
ATOM 1382 C C . SER A 1 164 ? 0.496 -15.455 -1.389 1.00 90.50 164 SER A C 1
ATOM 1384 O O . SER A 1 164 ? 1.253 -15.947 -2.222 1.00 90.50 164 SER A O 1
ATOM 1386 N N . ASN A 1 165 ? 0.623 -15.702 -0.082 1.00 87.00 165 ASN A N 1
ATOM 1387 C CA . ASN A 1 165 ? 1.669 -16.569 0.465 1.00 87.00 165 ASN A CA 1
ATOM 1388 C C . ASN A 1 165 ? 1.511 -18.023 0.005 1.00 87.00 165 ASN A C 1
ATOM 1390 O O . ASN A 1 165 ? 2.509 -18.687 -0.260 1.00 87.00 165 ASN A O 1
ATOM 1394 N N . ARG A 1 166 ? 0.271 -18.513 -0.129 1.00 90.12 166 ARG A N 1
ATOM 1395 C CA . ARG A 1 166 ? -0.010 -19.861 -0.638 1.00 90.12 166 ARG A CA 1
ATOM 1396 C C . ARG A 1 166 ? 0.405 -20.011 -2.100 1.00 90.12 166 ARG A C 1
ATOM 1398 O O . ARG A 1 166 ? 1.002 -21.021 -2.444 1.00 90.12 166 ARG A O 1
ATOM 1405 N N . LYS A 1 167 ? 0.131 -19.014 -2.948 1.00 86.94 167 LYS A N 1
ATOM 1406 C CA . LYS A 1 167 ? 0.596 -19.011 -4.347 1.00 86.94 167 LYS A CA 1
ATOM 1407 C C . LYS A 1 167 ? 2.119 -19.060 -4.423 1.00 86.94 167 LYS A C 1
ATOM 1409 O O . LYS A 1 167 ? 2.652 -19.943 -5.074 1.00 86.94 167 LYS A O 1
ATOM 1414 N N . ILE A 1 168 ? 2.803 -18.206 -3.657 1.00 82.00 168 ILE A N 1
ATOM 1415 C CA . ILE A 1 168 ? 4.272 -18.201 -3.582 1.00 82.00 168 ILE A CA 1
ATOM 1416 C C . ILE A 1 168 ? 4.809 -19.561 -3.112 1.00 82.00 168 ILE A C 1
ATOM 1418 O O . ILE A 1 168 ? 5.813 -20.036 -3.631 1.00 82.00 168 ILE A O 1
ATOM 1422 N N . ALA A 1 169 ? 4.167 -20.193 -2.126 1.00 77.75 169 ALA A N 1
ATOM 1423 C CA . ALA A 1 169 ? 4.571 -21.514 -1.654 1.00 77.75 169 ALA A CA 1
ATOM 1424 C C . ALA A 1 169 ? 4.421 -22.591 -2.744 1.00 77.75 169 ALA A C 1
ATOM 1426 O O . ALA A 1 169 ? 5.344 -23.376 -2.932 1.00 77.75 169 ALA A O 1
ATOM 1427 N N . ASN A 1 170 ? 3.318 -22.581 -3.495 1.00 76.31 170 ASN A N 1
ATOM 1428 C CA . ASN A 1 170 ? 3.080 -23.539 -4.578 1.00 76.31 170 ASN A CA 1
ATOM 1429 C C . ASN A 1 170 ? 4.021 -23.308 -5.774 1.00 76.31 170 ASN A C 1
ATOM 1431 O O . ASN A 1 170 ? 4.586 -24.256 -6.309 1.00 76.31 170 ASN A O 1
ATOM 1435 N N . ASP A 1 171 ? 4.264 -22.052 -6.158 1.00 70.81 171 ASP A N 1
ATOM 1436 C CA . ASP A 1 171 ? 5.206 -21.713 -7.235 1.00 70.81 171 ASP A CA 1
ATOM 1437 C C . ASP A 1 171 ? 6.643 -22.152 -6.881 1.00 70.81 171 ASP A C 1
ATOM 1439 O O . ASP A 1 171 ? 7.424 -22.557 -7.748 1.00 70.81 171 ASP A O 1
ATOM 1443 N N . LYS A 1 172 ? 6.986 -22.144 -5.583 1.00 63.75 172 LYS A N 1
ATOM 1444 C CA . LYS A 1 172 ? 8.272 -22.634 -5.066 1.00 63.75 172 LYS A CA 1
ATOM 1445 C C . LYS A 1 172 ? 8.431 -24.152 -5.136 1.00 63.75 172 LYS A C 1
ATOM 1447 O O . LYS A 1 172 ? 9.581 -24.593 -5.152 1.00 63.75 172 LYS A O 1
ATOM 1452 N N . GLU A 1 173 ? 7.353 -24.933 -5.172 1.00 61.09 173 GLU A N 1
ATOM 1453 C CA . GLU A 1 173 ? 7.433 -26.392 -5.349 1.00 61.09 173 GLU A CA 1
ATOM 1454 C C . GLU A 1 173 ? 7.802 -26.762 -6.795 1.00 61.09 173 GLU A C 1
ATOM 1456 O O . GLU A 1 173 ? 8.551 -27.714 -7.012 1.00 61.09 173 GLU A O 1
ATOM 1461 N N . HIS A 1 174 ? 7.371 -25.959 -7.776 1.00 57.16 174 HIS A N 1
ATOM 1462 C CA . HIS A 1 174 ? 7.629 -26.197 -9.202 1.00 57.16 174 HIS A CA 1
ATOM 1463 C C . HIS A 1 174 ? 9.044 -25.810 -9.668 1.00 57.16 174 HIS A C 1
ATOM 1465 O O . HIS A 1 174 ? 9.540 -26.370 -10.641 1.00 57.16 174 HIS A O 1
ATOM 1471 N N . THR A 1 175 ? 9.734 -24.903 -8.966 1.00 58.44 175 THR A N 1
ATOM 1472 C CA . THR A 1 175 ? 11.177 -24.638 -9.155 1.00 58.44 175 THR A CA 1
ATOM 1473 C C . THR A 1 175 ? 11.987 -25.592 -8.279 1.00 58.44 175 THR A C 1
ATOM 1475 O O . THR A 1 175 ? 12.547 -25.205 -7.248 1.00 58.44 175 THR A O 1
ATOM 1478 N N . SER A 1 176 ? 11.976 -26.873 -8.635 1.00 55.19 176 SER A N 1
ATOM 1479 C CA . SER A 1 176 ? 12.748 -27.901 -7.941 1.00 55.19 176 SER A CA 1
ATOM 1480 C C . SER A 1 176 ? 14.194 -27.872 -8.452 1.00 55.19 176 SER A C 1
ATOM 1482 O O . SER A 1 176 ? 14.485 -28.367 -9.539 1.00 55.19 176 SER A O 1
ATOM 1484 N N . LEU A 1 177 ? 15.118 -27.294 -7.676 1.00 57.34 177 LEU A N 1
ATOM 1485 C CA . LEU A 1 177 ? 16.545 -27.556 -7.867 1.00 57.34 177 LEU A CA 1
ATOM 1486 C C . LEU A 1 177 ? 16.798 -29.039 -7.561 1.00 57.34 177 LEU A C 1
ATOM 1488 O O . LEU A 1 177 ? 16.478 -29.527 -6.474 1.00 57.34 177 LEU A O 1
ATOM 1492 N N . SER A 1 178 ? 17.348 -29.760 -8.538 1.00 56.28 178 SER A N 1
ATOM 1493 C CA . SER A 1 178 ? 17.776 -31.154 -8.402 1.00 56.28 178 SER A CA 1
ATOM 1494 C C . SER A 1 178 ? 18.814 -31.265 -7.278 1.00 56.28 178 SER A C 1
ATOM 1496 O O . SER A 1 178 ? 19.977 -30.934 -7.482 1.00 56.28 178 SER A O 1
ATOM 1498 N N . GLY A 1 179 ? 18.398 -31.704 -6.084 1.00 64.88 179 GLY A N 1
ATOM 1499 C CA . GLY A 1 179 ? 19.299 -31.885 -4.935 1.00 64.88 179 GLY A CA 1
ATOM 1500 C C . GLY A 1 179 ? 18.667 -31.764 -3.543 1.00 64.88 179 GLY A C 1
ATOM 1501 O O . GLY A 1 179 ? 19.327 -32.059 -2.549 1.00 64.88 179 GLY A O 1
ATOM 1502 N N . SER A 1 180 ? 17.400 -31.356 -3.417 1.00 69.50 180 SER A N 1
ATOM 1503 C CA . SER A 1 180 ? 16.753 -31.239 -2.102 1.00 69.50 180 SER A CA 1
ATOM 1504 C C . SER A 1 180 ? 16.194 -32.573 -1.588 1.00 69.50 180 SER A C 1
ATOM 1506 O O . SER A 1 180 ? 15.342 -33.179 -2.233 1.00 69.50 180 SER A O 1
ATOM 1508 N N . ILE A 1 181 ? 16.599 -32.982 -0.381 1.00 76.06 181 ILE A N 1
ATOM 1509 C CA . ILE A 1 181 ? 16.113 -34.211 0.289 1.00 76.06 181 ILE A CA 1
ATOM 1510 C C . ILE A 1 181 ? 14.705 -34.025 0.891 1.00 76.06 181 ILE A C 1
ATOM 1512 O O . ILE A 1 181 ? 13.934 -34.974 0.998 1.00 76.06 181 ILE A O 1
ATOM 1516 N N . ASN A 1 182 ? 14.357 -32.805 1.314 1.00 80.38 182 ASN A N 1
ATOM 1517 C CA . ASN A 1 182 ? 13.042 -32.466 1.865 1.00 80.38 182 ASN A CA 1
ATOM 1518 C C . ASN A 1 182 ? 12.688 -30.988 1.597 1.00 80.38 182 ASN A C 1
ATOM 1520 O O . ASN A 1 182 ? 13.547 -30.197 1.203 1.00 80.38 182 ASN A O 1
ATOM 1524 N N . ALA A 1 183 ? 11.432 -30.600 1.848 1.00 78.44 183 ALA A N 1
ATOM 1525 C CA . ALA A 1 183 ? 10.938 -29.243 1.578 1.00 78.44 183 ALA A CA 1
ATOM 1526 C C . ALA A 1 183 ? 11.672 -28.143 2.372 1.00 78.44 183 ALA A C 1
ATOM 1528 O O . ALA A 1 183 ? 11.826 -27.026 1.883 1.00 78.44 183 ALA A O 1
ATOM 1529 N N . LYS A 1 184 ? 12.164 -28.448 3.581 1.00 83.25 184 LYS A N 1
ATOM 1530 C CA . LYS A 1 184 ? 12.952 -27.496 4.384 1.00 83.25 184 LYS A CA 1
ATOM 1531 C C . LYS A 1 184 ? 14.349 -27.284 3.797 1.00 83.25 184 LYS A C 1
ATOM 1533 O O . LYS A 1 184 ? 14.827 -26.159 3.770 1.00 83.25 184 LYS A O 1
ATOM 1538 N N . ASN A 1 185 ? 14.970 -28.347 3.296 1.00 81.94 185 ASN A N 1
ATOM 1539 C CA . ASN A 1 185 ? 16.262 -28.305 2.619 1.00 81.94 185 ASN A CA 1
ATOM 1540 C C . ASN A 1 185 ? 16.155 -27.515 1.301 1.00 81.94 185 ASN A C 1
ATOM 1542 O O . ASN A 1 185 ? 16.994 -26.671 1.021 1.00 81.94 185 ASN A O 1
ATOM 1546 N N . LEU A 1 186 ? 15.057 -27.679 0.552 1.00 81.75 186 LEU A N 1
ATOM 1547 C CA . LEU A 1 186 ? 14.774 -26.844 -0.623 1.00 81.75 186 LEU A CA 1
ATOM 1548 C C . LEU A 1 186 ? 14.691 -25.347 -0.265 1.00 81.75 186 LEU A C 1
ATOM 1550 O O . LEU A 1 186 ? 15.253 -24.516 -0.972 1.00 81.75 186 LEU A O 1
ATOM 1554 N N . GLN A 1 187 ? 13.999 -24.993 0.825 1.00 80.75 187 GLN A N 1
ATOM 1555 C CA . GLN A 1 187 ? 13.896 -23.600 1.285 1.00 80.75 187 GLN A CA 1
ATOM 1556 C C . GLN A 1 187 ? 15.241 -23.035 1.751 1.00 80.75 187 GLN A C 1
ATOM 1558 O O . GLN A 1 187 ? 15.523 -21.868 1.498 1.00 80.75 187 GLN A O 1
ATOM 1563 N N . PHE A 1 188 ? 16.056 -23.857 2.411 1.00 83.06 188 PHE A N 1
ATOM 1564 C CA . PHE A 1 188 ? 17.390 -23.474 2.856 1.00 83.06 188 PHE A CA 1
ATOM 1565 C C . PHE A 1 188 ? 18.328 -23.210 1.674 1.00 83.06 188 PHE A C 1
ATOM 1567 O O . PHE A 1 188 ? 18.931 -22.146 1.618 1.00 83.06 188 PHE A O 1
ATOM 1574 N N . ASN A 1 189 ? 18.381 -24.115 0.692 1.00 80.62 189 ASN A N 1
ATOM 1575 C CA . ASN A 1 189 ? 19.222 -23.935 -0.494 1.00 80.62 189 ASN A CA 1
ATOM 1576 C C . ASN A 1 189 ? 18.822 -22.689 -1.295 1.00 80.62 189 ASN A C 1
ATOM 1578 O O . ASN A 1 189 ? 19.691 -21.927 -1.687 1.00 80.62 189 ASN A O 1
ATOM 1582 N N . LYS A 1 190 ? 17.516 -22.415 -1.439 1.00 78.00 190 LYS A N 1
ATOM 1583 C CA . LYS A 1 190 ? 17.046 -21.166 -2.066 1.00 78.00 190 LYS A CA 1
ATOM 1584 C C . LYS A 1 190 ? 17.489 -19.917 -1.300 1.00 78.00 190 LYS A C 1
ATOM 1586 O O . LYS A 1 190 ? 17.845 -18.929 -1.919 1.00 78.00 190 LYS A O 1
ATOM 1591 N N . SER A 1 191 ? 17.483 -19.965 0.035 1.00 81.69 191 SER A N 1
ATOM 1592 C CA . SER A 1 191 ? 17.992 -18.851 0.845 1.00 81.69 191 SER A CA 1
ATOM 1593 C C . SER A 1 191 ? 19.487 -18.618 0.624 1.00 81.69 191 SER A C 1
ATOM 1595 O O . SER A 1 191 ? 19.913 -17.473 0.648 1.00 81.69 191 SER A O 1
ATOM 1597 N N . LEU A 1 192 ? 20.270 -19.682 0.413 1.00 80.00 192 LEU A N 1
ATOM 1598 C CA . LEU A 1 192 ? 21.694 -19.562 0.093 1.00 80.00 192 LEU A CA 1
ATOM 1599 C C . LEU A 1 192 ? 21.924 -19.003 -1.315 1.00 80.00 192 LEU A C 1
ATOM 1601 O O . LEU A 1 192 ? 22.828 -18.193 -1.496 1.00 80.00 192 LEU A O 1
ATOM 1605 N N . ASP A 1 193 ? 21.117 -19.411 -2.299 1.00 76.38 193 ASP A N 1
ATOM 1606 C CA . ASP A 1 193 ? 21.183 -18.864 -3.660 1.00 76.38 193 ASP A CA 1
ATOM 1607 C C . ASP A 1 193 ? 20.907 -17.347 -3.653 1.00 76.38 193 ASP A C 1
ATOM 1609 O O . ASP A 1 193 ? 21.674 -16.582 -4.239 1.00 76.38 193 ASP A O 1
ATOM 1613 N N . ASP A 1 194 ? 19.873 -16.908 -2.921 1.00 72.44 194 ASP A N 1
ATOM 1614 C CA . ASP A 1 194 ? 19.534 -15.487 -2.753 1.00 72.44 194 ASP A CA 1
ATOM 1615 C C . ASP A 1 194 ? 20.692 -14.690 -2.103 1.00 72.44 194 ASP A C 1
ATOM 1617 O O . ASP A 1 194 ? 20.979 -13.563 -2.515 1.00 72.44 194 ASP A O 1
ATOM 1621 N N . ASP A 1 195 ? 21.384 -15.270 -1.112 1.00 69.81 195 ASP A N 1
ATOM 1622 C CA . ASP A 1 195 ? 22.537 -14.642 -0.448 1.00 69.81 195 ASP A CA 1
ATOM 1623 C C . ASP A 1 195 ? 23.760 -14.550 -1.386 1.00 69.81 195 ASP A C 1
ATOM 1625 O O . ASP A 1 195 ? 24.449 -13.528 -1.416 1.00 69.81 195 ASP A O 1
ATOM 1629 N N . HIS A 1 196 ? 24.015 -15.578 -2.202 1.00 65.12 196 HIS A N 1
ATOM 1630 C CA . HIS A 1 196 ? 25.127 -15.595 -3.161 1.00 65.12 196 HIS A CA 1
ATOM 1631 C C . HIS A 1 196 ? 24.916 -14.672 -4.370 1.00 65.12 196 HIS A C 1
ATOM 1633 O O . HIS A 1 196 ? 25.891 -14.144 -4.912 1.00 65.12 196 HIS A O 1
ATOM 1639 N N . GLU A 1 197 ? 23.673 -14.470 -4.815 1.00 59.09 197 GLU A N 1
ATOM 1640 C CA . GLU A 1 197 ? 23.350 -13.472 -5.842 1.00 59.09 197 GLU A CA 1
ATOM 1641 C C . GLU A 1 197 ? 23.439 -12.038 -5.306 1.00 59.09 197 GLU A C 1
ATOM 1643 O O . GLU A 1 197 ? 23.806 -11.137 -6.055 1.00 59.09 197 GLU A O 1
ATOM 1648 N N . ALA A 1 198 ? 23.162 -11.818 -4.017 1.00 57.88 198 ALA A N 1
ATOM 1649 C CA . ALA A 1 198 ? 23.249 -10.499 -3.389 1.00 57.88 198 ALA A CA 1
ATOM 1650 C C . ALA A 1 198 ? 24.693 -10.004 -3.152 1.00 57.88 198 ALA A C 1
ATOM 1652 O O . ALA A 1 198 ? 24.893 -8.803 -2.954 1.00 57.88 198 ALA A O 1
ATOM 1653 N N . GLU A 1 199 ? 25.688 -10.900 -3.157 1.00 55.19 199 GLU A N 1
ATOM 1654 C CA . GLU A 1 199 ? 27.118 -10.569 -3.017 1.00 55.19 199 GLU A CA 1
ATOM 1655 C C . GLU A 1 199 ? 27.829 -10.238 -4.348 1.00 55.19 199 GLU A C 1
ATOM 1657 O O . GLU A 1 199 ? 28.993 -9.828 -4.323 1.00 55.19 199 GLU A O 1
ATOM 1662 N N . LYS A 1 200 ? 27.161 -10.392 -5.500 1.00 45.56 200 LYS A N 1
ATOM 1663 C CA . LYS A 1 200 ? 27.680 -10.007 -6.828 1.00 45.56 200 LYS A CA 1
ATOM 1664 C C . LYS A 1 200 ? 27.233 -8.607 -7.242 1.00 45.56 200 LYS A C 1
ATOM 1666 O O . LYS A 1 200 ? 28.058 -7.922 -7.888 1.00 45.56 200 LYS A O 1
#

Foldseek 3Di:
DDPVVVVVVVVVVVVVVVVVVVVVVVVVVVQVVCVVVVHDRDPPDPPPPDDDDDDPDDPVVVVVCVVCVPVDDPVNVVVVVVVVVVVVVVVLVPPPPDPVVVVVVVVVVVVVVVPPDPPDDPPPDPFDWDQDPVPRDIDTDDDPVVVVVVVVVVVVVVVVVVVVVVVVLVVLVVPDDPPAPDPVSSVVVVVVVVVVVVVD

pLDDT: mean 74.82, std 15.96, range [38.41, 96.56]